Protein AF-A0A226DYK4-F1 (afdb_monomer)

Structure (mmCIF, N/CA/C/O backbone):
data_AF-A0A226DYK4-F1
#
_entry.id   AF-A0A226DYK4-F1
#
loop_
_atom_site.group_PDB
_atom_site.id
_atom_site.type_symbol
_atom_site.label_atom_id
_atom_site.label_alt_id
_atom_site.label_comp_id
_atom_site.label_asym_id
_atom_site.label_entity_id
_atom_site.label_seq_id
_atom_site.pdbx_PDB_ins_code
_atom_site.Cartn_x
_atom_site.Cartn_y
_atom_site.Cartn_z
_atom_site.occupancy
_atom_site.B_iso_or_equiv
_atom_site.auth_seq_id
_atom_site.auth_comp_id
_atom_site.auth_asym_id
_atom_site.auth_atom_id
_atom_site.pdbx_PDB_model_num
ATOM 1 N N . MET A 1 1 ? -22.286 5.908 24.058 1.00 34.53 1 MET A N 1
ATOM 2 C CA . MET A 1 1 ? -21.281 6.993 24.171 1.00 34.53 1 MET A CA 1
ATOM 3 C C . MET A 1 1 ? -19.922 6.367 24.445 1.00 34.53 1 MET A C 1
ATOM 5 O O . MET A 1 1 ? -19.691 5.861 25.540 1.00 34.53 1 MET A O 1
ATOM 9 N N . LEU A 1 2 ? -19.075 6.321 23.416 1.00 37.16 2 LEU A N 1
ATOM 10 C CA . LEU A 1 2 ? -17.710 5.792 23.465 1.00 37.16 2 LEU A CA 1
ATOM 11 C C . LEU A 1 2 ? -16.814 6.760 24.255 1.00 37.16 2 LEU A C 1
ATOM 13 O O . LEU A 1 2 ? -16.681 7.919 23.887 1.00 37.16 2 LEU A O 1
ATOM 17 N N . SER A 1 3 ? -16.219 6.313 25.362 1.00 39.81 3 SER A N 1
ATOM 18 C CA . SER A 1 3 ? -15.362 7.150 26.209 1.00 39.81 3 SER A CA 1
ATOM 19 C C . SER A 1 3 ? -13.955 7.322 25.619 1.00 39.81 3 SER A C 1
ATOM 21 O O . SER A 1 3 ? -13.269 6.324 25.443 1.00 39.81 3 SER A O 1
ATOM 23 N N . LYS A 1 4 ? -13.509 8.573 25.413 1.00 47.38 4 LYS A N 1
ATOM 24 C CA . LYS A 1 4 ? -12.121 9.122 25.448 1.00 47.38 4 LYS A CA 1
ATOM 25 C C . LYS A 1 4 ? -10.989 8.500 24.590 1.00 47.38 4 LYS A C 1
ATOM 27 O O . LYS A 1 4 ? -10.034 9.222 24.291 1.00 47.38 4 LYS A O 1
ATOM 32 N N . GLY A 1 5 ? -11.126 7.293 24.038 1.00 46.41 5 GLY A N 1
ATOM 33 C CA . GLY A 1 5 ? -10.369 6.827 22.857 1.00 46.41 5 GLY A CA 1
ATOM 34 C C . GLY A 1 5 ? -10.625 7.674 21.597 1.00 46.41 5 GLY A C 1
ATOM 35 O O . GLY A 1 5 ? -9.885 7.623 20.610 1.00 46.41 5 GLY A O 1
ATOM 36 N N . GLU A 1 6 ? -11.647 8.534 21.664 1.00 50.94 6 GLU A N 1
ATOM 37 C CA . GLU A 1 6 ? -12.274 9.304 20.588 1.00 50.94 6 GLU A CA 1
ATOM 38 C C . GLU A 1 6 ? -11.325 10.019 19.627 1.00 50.94 6 GLU A C 1
ATOM 40 O O . GLU A 1 6 ? -11.546 9.961 18.418 1.00 50.94 6 GLU A O 1
ATOM 45 N N . ALA A 1 7 ? -10.261 10.674 20.093 1.00 52.19 7 ALA A N 1
ATOM 46 C CA . ALA A 1 7 ? -9.447 11.458 19.165 1.00 52.19 7 ALA A CA 1
ATOM 47 C C . ALA A 1 7 ? -8.534 10.597 18.260 1.00 52.19 7 ALA A C 1
ATOM 49 O O . ALA A 1 7 ? -8.009 11.125 17.298 1.00 52.19 7 ALA A O 1
ATOM 50 N N . TYR A 1 8 ? -8.311 9.302 18.545 1.00 56.22 8 TYR A N 1
ATOM 51 C CA . TYR A 1 8 ? -7.502 8.359 17.736 1.00 56.22 8 TYR A CA 1
ATOM 52 C C . TYR A 1 8 ? -8.457 7.388 17.072 1.00 56.22 8 TYR A C 1
ATOM 54 O O . TYR A 1 8 ? -8.254 7.028 15.923 1.00 56.22 8 TYR A O 1
ATOM 62 N N . PHE A 1 9 ? -9.538 7.038 17.770 1.00 67.00 9 PHE A N 1
ATOM 63 C CA . PHE A 1 9 ? -10.607 6.219 17.245 1.00 67.00 9 PHE A CA 1
ATOM 64 C C . PHE A 1 9 ? -11.231 6.826 15.982 1.00 67.00 9 PHE A C 1
ATOM 66 O O . PHE A 1 9 ? -11.443 6.108 15.014 1.00 67.00 9 PHE A O 1
ATOM 73 N N . LYS A 1 10 ? -11.426 8.154 15.917 1.00 69.62 10 LYS A N 1
ATOM 74 C CA . LYS A 1 10 ? -11.867 8.824 14.677 1.00 69.62 10 LYS A CA 1
ATOM 75 C C . LYS A 1 10 ? -10.873 8.658 13.523 1.00 69.62 10 LYS A C 1
ATOM 77 O O . LYS A 1 10 ? -11.301 8.410 12.402 1.00 69.62 10 LYS A O 1
ATOM 82 N N . TRP A 1 11 ? -9.569 8.749 13.785 1.00 67.94 11 TRP A N 1
ATOM 83 C CA . TRP A 1 11 ? -8.536 8.533 12.763 1.00 67.94 11 TRP A CA 1
ATOM 84 C C . TRP A 1 11 ? -8.433 7.069 12.339 1.00 67.94 11 TRP A C 1
ATOM 86 O O . TRP A 1 11 ? -8.304 6.778 11.155 1.00 67.94 11 TRP A O 1
ATOM 96 N N . TRP A 1 12 ? -8.551 6.147 13.291 1.00 73.56 12 TRP A N 1
ATOM 97 C CA . TRP A 1 12 ? -8.600 4.712 13.041 1.00 73.56 12 TRP A CA 1
ATOM 98 C C . TRP A 1 12 ? -9.828 4.342 12.196 1.00 73.56 12 TRP A C 1
ATOM 100 O O . TRP A 1 12 ? -9.701 3.644 11.194 1.00 73.56 12 TRP A O 1
ATOM 110 N N . LEU A 1 13 ? -11.002 4.903 12.515 1.00 76.38 13 LEU A N 1
ATOM 111 C CA . LEU A 1 13 ? -12.213 4.775 11.704 1.00 76.38 13 LEU A CA 1
ATOM 112 C C . LEU A 1 13 ? -12.052 5.398 10.318 1.00 76.38 13 LEU A C 1
ATOM 114 O O . LEU A 1 13 ? -12.475 4.789 9.342 1.00 76.38 13 LEU A O 1
ATOM 118 N N . ALA A 1 14 ? -11.432 6.575 10.205 1.00 74.50 14 ALA A N 1
ATOM 119 C CA . ALA A 1 14 ? -11.145 7.189 8.910 1.00 74.50 14 ALA A CA 1
ATOM 120 C C . ALA A 1 14 ? -10.252 6.278 8.057 1.00 74.50 14 ALA A C 1
ATOM 122 O O . ALA A 1 14 ? -10.566 6.036 6.894 1.00 74.50 14 ALA A O 1
ATOM 123 N N . GLY A 1 15 ? -9.208 5.688 8.649 1.00 75.44 15 GLY A N 1
ATOM 124 C CA . GLY A 1 15 ? -8.409 4.657 7.991 1.00 75.44 15 GLY A CA 1
ATOM 125 C C . GLY A 1 15 ? -9.217 3.428 7.597 1.00 75.44 15 GLY A C 1
ATOM 126 O O . GLY A 1 15 ? -8.978 2.858 6.536 1.00 75.44 15 GLY A O 1
ATOM 127 N N . LEU A 1 16 ? -10.230 3.060 8.383 1.00 79.25 16 LEU A N 1
ATOM 128 C CA . LEU A 1 16 ? -11.069 1.890 8.111 1.00 79.25 16 LEU A CA 1
ATOM 129 C C . LEU A 1 16 ? -12.001 2.166 6.947 1.00 79.25 16 LEU A C 1
ATOM 131 O O . LEU A 1 16 ? -12.168 1.323 6.072 1.00 79.25 16 LEU A O 1
ATOM 135 N N . TYR A 1 17 ? -12.586 3.357 6.910 1.00 81.19 17 TYR A N 1
ATOM 136 C CA . TYR A 1 17 ? -13.429 3.793 5.810 1.00 81.19 17 TYR A CA 1
ATOM 137 C C . TYR A 1 17 ? -12.636 3.930 4.519 1.00 81.19 17 TYR A C 1
ATOM 139 O O . TYR A 1 17 ? -13.076 3.411 3.500 1.00 81.19 17 TYR A O 1
ATOM 147 N N . LEU A 1 18 ? -11.453 4.537 4.564 1.00 77.69 18 LEU A N 1
ATOM 148 C CA . LEU A 1 18 ? -10.594 4.667 3.390 1.00 77.69 18 LEU A CA 1
ATOM 149 C C . LEU A 1 18 ? -10.108 3.301 2.898 1.00 77.69 18 LEU A C 1
ATOM 151 O O . LEU A 1 18 ? -10.156 3.027 1.702 1.00 77.69 18 LEU A O 1
ATOM 155 N N . SER A 1 19 ? -9.773 2.395 3.817 1.00 80.06 19 SER A N 1
ATOM 156 C CA . SER A 1 19 ? -9.416 1.024 3.454 1.00 80.06 19 SER A CA 1
ATOM 157 C C . SER A 1 19 ? -10.590 0.239 2.870 1.00 80.06 19 SER A C 1
ATOM 159 O O . SER A 1 19 ? -10.406 -0.576 1.972 1.00 80.06 19 SER A O 1
ATOM 161 N N . ASN A 1 20 ? -11.814 0.491 3.334 1.00 81.38 20 ASN A N 1
ATOM 162 C CA . ASN A 1 20 ? -13.017 -0.079 2.729 1.00 81.38 20 ASN A CA 1
ATOM 163 C C . ASN A 1 20 ? -13.288 0.487 1.335 1.00 81.38 20 ASN A C 1
ATOM 165 O O . ASN A 1 20 ? -13.665 -0.265 0.440 1.00 81.38 20 ASN A O 1
ATOM 169 N N . LEU A 1 21 ? -13.076 1.791 1.147 1.00 80.31 21 LEU A N 1
ATOM 170 C CA . LEU A 1 21 ? -13.257 2.482 -0.129 1.00 80.31 21 LEU A CA 1
ATOM 171 C C . LEU A 1 21 ? -12.281 1.941 -1.181 1.00 80.31 21 LEU A C 1
ATOM 173 O O . LEU A 1 21 ? -12.657 1.752 -2.334 1.00 80.31 21 LEU A O 1
ATOM 177 N N . SER A 1 22 ? -11.064 1.593 -0.753 1.00 78.19 22 SER A N 1
ATOM 178 C CA . SER A 1 22 ? -10.078 0.900 -1.576 1.00 78.19 22 SER A CA 1
ATOM 179 C C . SER A 1 22 ? -10.132 -0.626 -1.472 1.00 78.19 22 SER A C 1
ATOM 181 O O . SER A 1 22 ? -9.206 -1.276 -1.932 1.00 78.19 22 SER A O 1
ATOM 183 N N . PHE A 1 23 ? -11.153 -1.256 -0.880 1.00 81.69 23 PHE A N 1
ATOM 184 C CA . PHE A 1 23 ? -11.228 -2.726 -0.734 1.00 81.69 23 PHE A CA 1
ATOM 185 C C . PHE A 1 23 ? -9.919 -3.385 -0.232 1.00 81.69 23 PHE A C 1
ATOM 187 O O . PHE A 1 23 ? -9.551 -4.491 -0.635 1.00 81.69 23 PHE A O 1
ATOM 194 N N . SER A 1 24 ? -9.173 -2.685 0.619 1.00 81.06 24 SER A N 1
ATOM 195 C CA . SER A 1 24 ? -7.816 -3.052 1.023 1.00 81.06 24 SER A CA 1
ATOM 196 C C . SER A 1 24 ? -7.761 -3.861 2.312 1.00 81.06 24 SER A C 1
ATOM 198 O O . SER A 1 24 ? -6.767 -4.549 2.527 1.00 81.06 24 SER A O 1
ATOM 200 N N . ILE A 1 25 ? -8.852 -3.908 3.091 1.00 83.62 25 ILE A N 1
ATOM 201 C CA . ILE A 1 25 ? -9.026 -4.809 4.250 1.00 83.62 25 ILE A CA 1
ATOM 202 C C . ILE A 1 25 ? -10.413 -5.489 4.259 1.00 83.62 25 ILE A C 1
ATOM 204 O O . ILE A 1 25 ? -11.369 -4.921 3.726 1.00 83.62 25 ILE A O 1
ATOM 208 N N . PRO A 1 26 ? -10.575 -6.662 4.906 1.00 86.19 26 PRO A N 1
ATOM 209 C CA . PRO A 1 26 ? -11.853 -7.377 4.983 1.00 86.19 26 PRO A CA 1
ATOM 210 C C . PRO A 1 26 ? -12.786 -6.917 6.128 1.00 86.19 26 PRO A C 1
ATOM 212 O O . PRO A 1 26 ? -13.674 -7.664 6.548 1.00 86.19 26 PRO A O 1
ATOM 215 N N . TYR A 1 27 ? -12.625 -5.695 6.645 1.00 86.31 27 TYR A N 1
ATOM 216 C CA . TYR A 1 27 ? -13.310 -5.220 7.856 1.00 86.31 27 TYR A CA 1
ATOM 217 C C . TYR A 1 27 ? -14.071 -3.923 7.638 1.00 86.31 27 TYR A C 1
ATOM 219 O O . TYR A 1 27 ? -13.552 -3.001 7.019 1.00 86.31 27 TYR A O 1
ATOM 227 N N . LYS A 1 28 ? -15.233 -3.785 8.277 1.00 88.50 28 LYS A N 1
ATOM 228 C CA . LYS A 1 28 ? -15.967 -2.519 8.375 1.00 88.50 28 LYS A CA 1
ATOM 229 C C . LYS A 1 28 ? -16.403 -2.234 9.806 1.00 88.50 28 LYS A C 1
ATOM 231 O O . LYS A 1 28 ? -16.565 -3.145 10.616 1.00 88.50 28 LYS A O 1
ATOM 236 N N . TRP A 1 29 ? -16.623 -0.959 10.096 1.00 87.56 29 TRP A N 1
ATOM 237 C CA . TRP A 1 29 ? -17.219 -0.526 11.352 1.00 87.56 29 TRP A CA 1
ATOM 238 C C . TRP A 1 29 ? -18.739 -0.664 11.279 1.00 87.56 29 TRP A C 1
ATOM 240 O O . TRP A 1 29 ? -19.352 -0.205 10.313 1.00 87.56 29 TRP A O 1
ATOM 250 N N . ASP A 1 30 ? -19.344 -1.279 12.291 1.00 86.62 30 ASP A N 1
ATOM 251 C CA . ASP A 1 30 ? -20.787 -1.272 12.497 1.00 86.62 30 ASP A CA 1
ATOM 252 C C . ASP A 1 30 ? -21.133 -0.322 13.649 1.00 86.62 30 ASP A C 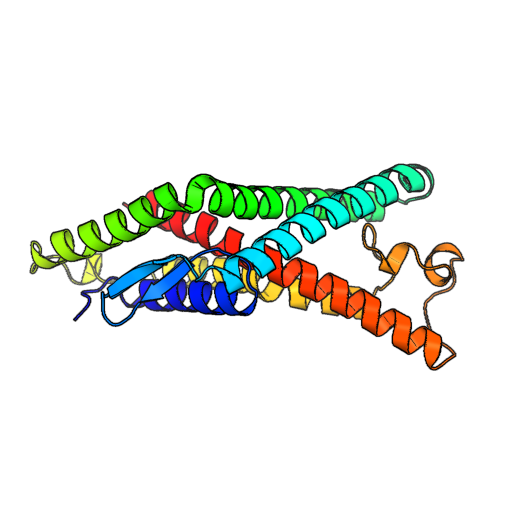1
ATOM 254 O O . ASP A 1 30 ? -20.857 -0.583 14.821 1.00 86.62 30 ASP A O 1
ATOM 258 N N . ALA A 1 31 ? -21.745 0.809 13.296 1.00 82.00 31 ALA A N 1
ATOM 259 C CA . ALA A 1 31 ? -22.149 1.827 14.255 1.00 82.00 31 ALA A CA 1
ATOM 260 C C . ALA A 1 31 ? -23.292 1.367 15.175 1.00 82.00 31 ALA A C 1
ATOM 262 O O . ALA A 1 31 ? -23.431 1.919 16.262 1.00 82.00 31 ALA A O 1
ATOM 263 N N . ARG A 1 32 ? -24.099 0.370 14.772 1.00 81.38 32 ARG A N 1
ATOM 264 C CA . ARG A 1 32 ? -25.211 -0.136 15.595 1.00 81.38 32 ARG A CA 1
ATOM 265 C C . ARG A 1 32 ? -24.710 -1.013 16.733 1.00 81.38 32 ARG A C 1
ATOM 267 O O . ARG A 1 32 ? -25.162 -0.864 17.862 1.00 81.38 32 ARG A O 1
ATOM 274 N N . SER A 1 33 ? -23.775 -1.912 16.438 1.00 80.06 33 SER A N 1
ATOM 275 C CA . SER A 1 33 ? -23.149 -2.788 17.435 1.00 80.06 33 SER A CA 1
ATOM 276 C C . SER A 1 33 ? -21.922 -2.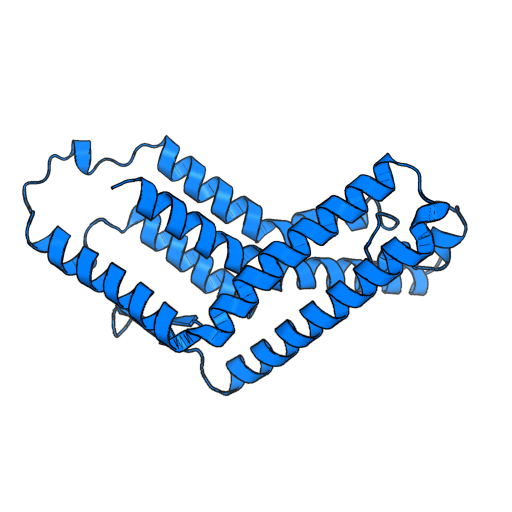164 18.106 1.00 80.06 33 SER A C 1
ATOM 278 O O . SER A 1 33 ? -21.356 -2.765 19.018 1.00 80.06 33 SER A O 1
ATOM 280 N N . GLU A 1 34 ? -21.496 -0.979 17.653 1.00 79.44 34 GLU A N 1
ATOM 281 C CA . GLU A 1 34 ? -20.236 -0.331 18.025 1.00 79.44 34 GLU A CA 1
ATOM 282 C C . GLU A 1 34 ? -19.048 -1.317 18.001 1.00 79.44 34 GLU A C 1
ATOM 284 O O . GLU A 1 34 ? -18.274 -1.398 18.969 1.00 79.44 34 GLU A O 1
ATOM 289 N N . SER A 1 35 ? -18.935 -2.090 16.916 1.00 82.38 35 SER A N 1
ATOM 290 C CA . SER A 1 35 ? -17.925 -3.138 16.751 1.00 82.38 35 SER A CA 1
ATOM 291 C C . SER A 1 35 ? -17.437 -3.273 15.306 1.00 82.38 35 SER A C 1
ATOM 293 O O . SER A 1 35 ? -18.051 -2.793 14.352 1.00 82.38 35 SER A O 1
ATOM 295 N N . VAL A 1 36 ? -16.294 -3.935 15.141 1.00 85.44 36 VAL A N 1
ATOM 296 C CA . VAL A 1 36 ? -15.721 -4.281 13.840 1.00 85.44 36 VAL A CA 1
ATOM 297 C C . VAL A 1 36 ? -16.335 -5.588 13.355 1.00 85.44 36 VAL A C 1
ATOM 299 O O . VAL A 1 36 ? -16.305 -6.607 14.052 1.00 85.44 36 VAL A O 1
ATOM 302 N N . VAL A 1 37 ? -16.857 -5.576 12.133 1.00 89.88 37 VAL A N 1
ATOM 303 C CA . VAL A 1 37 ? -17.480 -6.737 11.490 1.00 89.88 37 VAL A CA 1
ATOM 304 C C . VAL A 1 37 ? -16.809 -7.038 10.154 1.00 89.88 37 VAL A C 1
ATOM 306 O O . VAL A 1 37 ? -16.172 -6.176 9.549 1.00 89.88 37 VAL A O 1
ATOM 309 N N . LEU A 1 38 ? -16.952 -8.277 9.683 1.00 88.06 38 LEU A N 1
ATOM 310 C CA . LEU A 1 38 ? -16.454 -8.656 8.362 1.00 88.06 38 LEU A CA 1
ATOM 311 C C . LEU A 1 38 ? -17.300 -7.999 7.268 1.00 88.06 38 LEU A C 1
ATOM 313 O O . LEU A 1 38 ? -18.514 -7.806 7.416 1.00 88.06 38 LEU A O 1
ATOM 317 N N . ILE A 1 39 ? -16.657 -7.677 6.150 1.00 83.56 39 ILE A N 1
ATOM 318 C CA . ILE A 1 39 ? -17.364 -7.264 4.938 1.00 83.56 39 ILE A CA 1
ATOM 319 C C . ILE A 1 39 ? -18.148 -8.445 4.344 1.00 83.56 39 ILE A C 1
ATOM 321 O O . ILE A 1 39 ? -17.786 -9.610 4.504 1.00 83.56 39 ILE A O 1
ATOM 325 N N . GLY A 1 40 ? -19.260 -8.147 3.666 1.00 80.75 40 GLY A N 1
ATOM 326 C CA . GLY A 1 40 ? -20.132 -9.172 3.086 1.00 80.75 40 GLY A CA 1
ATOM 327 C C . GLY A 1 40 ? -19.452 -10.003 1.988 1.00 80.75 40 GLY A C 1
ATOM 328 O O . GLY A 1 40 ? -18.420 -9.624 1.432 1.00 80.75 40 GLY A O 1
ATOM 329 N N . SER A 1 41 ? -20.079 -11.123 1.619 1.00 80.00 41 SER A N 1
ATOM 330 C CA . SER A 1 41 ? -19.550 -12.099 0.648 1.00 80.00 41 SER A CA 1
ATOM 331 C C . SER A 1 41 ? -19.170 -11.496 -0.713 1.00 80.00 41 SER A C 1
ATOM 333 O O . SER A 1 41 ? -18.180 -11.909 -1.315 1.00 80.00 41 SER A O 1
ATOM 335 N N . ARG A 1 42 ? -19.910 -10.487 -1.192 1.00 77.06 42 ARG A N 1
ATOM 336 C CA . ARG A 1 42 ? -19.608 -9.772 -2.444 1.00 77.06 42 ARG A CA 1
ATOM 337 C C . ARG A 1 42 ? -18.286 -9.007 -2.366 1.00 77.06 42 ARG A C 1
ATOM 339 O O . ARG A 1 42 ? -17.453 -9.143 -3.257 1.00 77.06 42 ARG A O 1
ATOM 346 N N . SER A 1 43 ? -18.071 -8.249 -1.295 1.00 77.75 43 SER A N 1
ATOM 347 C CA . SER A 1 43 ? -16.843 -7.472 -1.101 1.00 77.75 43 SER A CA 1
ATOM 348 C C . SER A 1 43 ? -15.629 -8.378 -0.873 1.00 77.75 43 SER A C 1
ATOM 350 O O . SER A 1 43 ? -14.533 -8.050 -1.315 1.00 77.75 43 SER A O 1
ATOM 352 N N . ARG A 1 44 ? -15.832 -9.568 -0.292 1.00 80.19 44 ARG A N 1
ATOM 353 C CA . ARG A 1 44 ? -14.789 -10.598 -0.177 1.00 80.19 44 ARG A CA 1
ATOM 354 C C . ARG A 1 44 ? -14.279 -11.091 -1.536 1.00 80.19 44 ARG A C 1
ATOM 356 O O . ARG A 1 44 ? -13.087 -11.325 -1.688 1.00 80.19 44 ARG A O 1
ATOM 363 N N . ARG A 1 45 ? -15.149 -11.224 -2.546 1.00 84.81 45 ARG A N 1
ATOM 364 C CA . ARG A 1 45 ? -14.710 -11.598 -3.906 1.00 84.81 45 ARG A CA 1
ATOM 365 C C . ARG A 1 45 ? -13.810 -10.529 -4.519 1.00 84.81 45 ARG A C 1
ATOM 367 O O . ARG A 1 45 ? -12.765 -10.867 -5.062 1.00 84.81 45 ARG A O 1
ATOM 374 N N . ILE A 1 46 ? -14.195 -9.257 -4.392 1.00 83.56 46 ILE A N 1
ATOM 375 C CA . ILE A 1 46 ? -13.385 -8.118 -4.855 1.00 83.56 46 ILE A CA 1
ATOM 376 C C . ILE A 1 46 ? -12.027 -8.139 -4.150 1.00 83.56 46 ILE A C 1
ATOM 378 O O . ILE A 1 46 ? -10.988 -8.031 -4.795 1.00 83.56 46 ILE A O 1
ATOM 382 N N . TYR A 1 47 ? -12.035 -8.383 -2.840 1.00 81.94 47 TYR A N 1
ATOM 383 C CA . TYR A 1 47 ? -10.820 -8.514 -2.054 1.00 81.94 47 TYR A CA 1
ATOM 384 C C . TYR A 1 47 ? -9.881 -9.600 -2.604 1.00 81.94 47 TYR A C 1
ATOM 386 O O . TYR A 1 47 ? -8.725 -9.307 -2.901 1.00 81.94 47 TYR A O 1
ATOM 394 N N . ASN A 1 48 ? -10.383 -10.816 -2.842 1.00 85.25 48 ASN A N 1
ATOM 395 C CA . ASN A 1 48 ? -9.588 -11.908 -3.419 1.00 85.25 48 ASN A CA 1
ATOM 396 C C . ASN A 1 48 ? -8.949 -11.519 -4.755 1.00 85.25 48 ASN A C 1
ATOM 398 O O . ASN A 1 48 ? -7.758 -11.743 -4.954 1.00 85.25 48 ASN A O 1
ATOM 402 N N . VAL A 1 49 ? -9.731 -10.907 -5.650 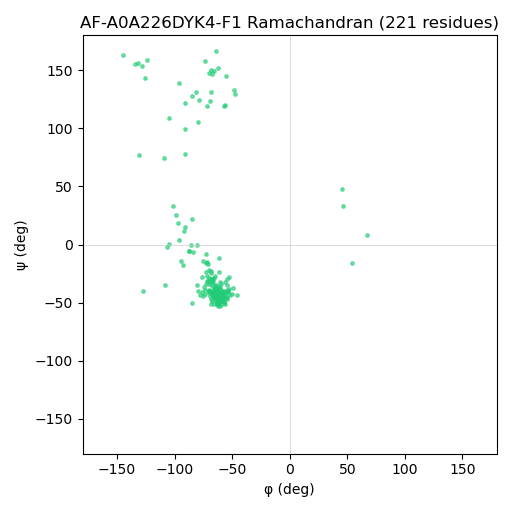1.00 88.12 49 VAL A N 1
ATOM 403 C CA . VAL A 1 49 ? -9.235 -10.445 -6.953 1.00 88.12 49 VAL A CA 1
ATOM 404 C C . VAL A 1 49 ? -8.118 -9.424 -6.764 1.00 88.12 49 VAL A C 1
ATOM 406 O O . VAL A 1 49 ? -7.064 -9.544 -7.374 1.00 88.12 49 VAL A O 1
ATOM 409 N N . THR A 1 50 ? -8.301 -8.448 -5.878 1.00 86.31 50 THR A N 1
ATOM 410 C CA . THR A 1 50 ? -7.286 -7.410 -5.645 1.00 86.31 50 THR A CA 1
ATOM 411 C C . THR A 1 50 ? -6.022 -7.923 -4.941 1.00 86.31 50 THR A C 1
ATOM 413 O O . THR A 1 50 ? -4.948 -7.379 -5.184 1.00 86.31 50 THR A O 1
ATOM 416 N N . VAL A 1 51 ? -6.103 -8.969 -4.109 1.00 87.25 51 VAL A N 1
ATOM 417 C CA . VAL A 1 51 ? -4.916 -9.654 -3.554 1.00 87.25 51 VAL A CA 1
ATOM 418 C C . VAL A 1 51 ? -4.187 -10.442 -4.640 1.00 87.25 51 VAL A C 1
ATOM 420 O O . VAL A 1 51 ? -2.963 -10.383 -4.727 1.00 87.25 51 VAL A O 1
ATOM 423 N N . PHE A 1 52 ? -4.928 -11.134 -5.506 1.00 89.62 52 PHE A N 1
ATOM 424 C CA . PHE A 1 52 ? -4.347 -11.844 -6.642 1.00 89.62 52 PHE A CA 1
ATOM 425 C C . PHE A 1 52 ? -3.649 -10.889 -7.623 1.00 89.62 52 PHE A C 1
ATOM 427 O O . PHE A 1 52 ? -2.509 -11.134 -8.022 1.00 89.62 52 PHE A O 1
ATOM 434 N N . LEU A 1 53 ? -4.294 -9.766 -7.963 1.00 88.81 53 LEU A N 1
ATOM 435 C CA . LEU A 1 53 ? -3.696 -8.706 -8.780 1.00 88.81 53 LEU A CA 1
ATOM 436 C C . LEU A 1 53 ? -2.422 -8.167 -8.135 1.00 88.81 53 LEU A C 1
ATOM 438 O O . LEU A 1 53 ? -1.432 -7.956 -8.824 1.00 88.81 53 LEU A O 1
ATOM 442 N N . HIS A 1 54 ? -2.420 -7.993 -6.814 1.00 87.94 54 HIS A N 1
ATOM 443 C CA . HIS A 1 54 ? -1.245 -7.548 -6.077 1.00 87.94 54 HIS A CA 1
ATOM 444 C C . HIS A 1 54 ? -0.071 -8.535 -6.184 1.00 87.94 54 HIS A C 1
ATOM 446 O O . HIS A 1 54 ? 1.045 -8.114 -6.494 1.00 87.94 54 HIS A O 1
ATOM 452 N N . ALA A 1 55 ? -0.317 -9.831 -5.969 1.00 90.06 55 ALA A N 1
ATOM 453 C CA . ALA A 1 55 ? 0.711 -10.863 -6.093 1.00 90.06 55 ALA A CA 1
ATOM 454 C C . ALA A 1 55 ? 1.254 -10.939 -7.528 1.00 90.06 55 ALA A C 1
ATOM 456 O O . ALA A 1 55 ? 2.464 -10.960 -7.737 1.00 90.06 55 ALA A O 1
ATOM 457 N N . THR A 1 56 ? 0.360 -10.893 -8.518 1.00 91.31 56 THR A N 1
ATOM 458 C CA . THR A 1 56 ? 0.730 -10.880 -9.940 1.00 91.31 56 THR A CA 1
ATOM 459 C C . THR A 1 56 ? 1.597 -9.665 -10.265 1.00 91.31 56 THR A C 1
ATOM 461 O O . THR A 1 56 ? 2.657 -9.792 -10.868 1.00 91.31 56 THR A O 1
ATOM 464 N N . TYR A 1 57 ? 1.182 -8.484 -9.813 1.00 90.00 57 TYR A N 1
ATOM 465 C CA . TYR A 1 57 ? 1.898 -7.239 -10.053 1.00 90.00 57 TYR A CA 1
ATOM 466 C C . TYR A 1 57 ? 3.278 -7.214 -9.378 1.00 90.00 57 TYR A C 1
ATOM 468 O O . TYR A 1 57 ? 4.246 -6.757 -9.979 1.00 90.00 57 TYR A O 1
ATOM 476 N N . PHE A 1 58 ? 3.404 -7.777 -8.171 1.00 91.44 58 PHE A N 1
ATOM 477 C CA . PHE A 1 58 ? 4.700 -7.943 -7.506 1.00 91.44 58 PHE A CA 1
ATOM 478 C C . PHE A 1 58 ? 5.661 -8.817 -8.315 1.00 91.44 58 PHE A C 1
ATOM 480 O O . PHE A 1 58 ? 6.830 -8.461 -8.470 1.00 91.44 58 PHE A O 1
ATOM 487 N N . VAL A 1 59 ? 5.170 -9.942 -8.847 1.00 92.06 59 VAL A N 1
ATOM 488 C CA . VAL A 1 59 ? 5.964 -10.826 -9.710 1.00 92.06 59 VAL A CA 1
ATOM 489 C C . VAL A 1 59 ? 6.418 -10.070 -10.953 1.00 92.06 59 VAL A C 1
ATOM 491 O O . VAL A 1 59 ? 7.608 -10.070 -11.245 1.00 92.06 59 VAL A O 1
ATOM 494 N N . VAL A 1 60 ? 5.515 -9.352 -11.627 1.00 90.38 60 VAL A N 1
ATOM 495 C CA . VAL A 1 60 ? 5.859 -8.574 -12.827 1.00 90.38 60 VAL A CA 1
ATOM 496 C C . VAL A 1 60 ? 6.929 -7.518 -12.532 1.00 90.38 60 VAL A C 1
ATOM 498 O O . VAL A 1 60 ? 7.927 -7.464 -13.247 1.00 90.38 60 VAL A O 1
ATOM 501 N N . MET A 1 61 ? 6.783 -6.729 -11.462 1.00 90.31 61 MET A N 1
ATOM 502 C CA . MET A 1 61 ? 7.795 -5.736 -11.072 1.00 90.31 61 MET A CA 1
ATOM 503 C C . MET A 1 61 ? 9.144 -6.383 -10.729 1.00 90.31 61 MET A C 1
ATOM 505 O O . MET A 1 61 ? 10.195 -5.863 -11.101 1.00 90.31 61 MET A O 1
ATOM 509 N N . SER A 1 62 ? 9.124 -7.522 -10.033 1.00 91.44 62 SER A N 1
ATOM 510 C CA . SER A 1 62 ? 10.341 -8.243 -9.640 1.00 91.44 62 SER A CA 1
ATOM 511 C C . SER A 1 62 ? 11.069 -8.804 -10.857 1.00 91.44 62 SER A C 1
ATOM 513 O O . SER A 1 62 ? 12.279 -8.635 -10.989 1.00 91.44 62 SER A O 1
ATOM 515 N N . THR A 1 63 ? 10.330 -9.420 -11.781 1.00 89.81 63 THR A N 1
ATOM 516 C CA . THR A 1 63 ? 10.859 -9.913 -13.055 1.00 89.81 63 THR A CA 1
ATOM 517 C C . THR A 1 63 ? 11.407 -8.768 -13.904 1.00 89.81 63 THR A C 1
ATOM 519 O O . THR A 1 63 ? 12.503 -8.890 -14.443 1.00 89.81 63 THR A O 1
ATOM 522 N N . ASN A 1 64 ? 10.699 -7.638 -13.977 1.00 85.94 64 ASN A N 1
ATOM 523 C CA . ASN A 1 64 ? 11.151 -6.450 -14.699 1.00 85.94 64 ASN A CA 1
ATOM 524 C C . ASN A 1 64 ? 12.487 -5.922 -14.154 1.00 85.94 64 ASN A C 1
ATOM 526 O O . ASN A 1 64 ? 13.414 -5.668 -14.922 1.00 85.94 64 ASN A O 1
ATOM 530 N N . LEU A 1 65 ? 12.613 -5.805 -12.830 1.00 87.12 65 LEU A N 1
ATOM 531 C CA . LEU A 1 65 ? 13.855 -5.356 -12.207 1.00 87.12 65 LEU A CA 1
ATOM 532 C C . LEU A 1 65 ? 14.997 -6.359 -12.426 1.00 87.12 65 LEU A C 1
ATOM 534 O O . LEU A 1 65 ? 16.118 -5.953 -12.715 1.00 87.12 65 LEU A O 1
ATOM 538 N N . ALA A 1 66 ? 14.714 -7.662 -12.329 1.00 89.00 66 ALA A N 1
ATOM 539 C CA . ALA A 1 66 ? 15.709 -8.714 -12.518 1.00 89.00 66 ALA A CA 1
ATOM 540 C C . ALA A 1 66 ? 16.249 -8.765 -13.956 1.00 89.00 66 ALA A C 1
ATOM 542 O O . ALA A 1 66 ? 17.457 -8.876 -14.149 1.00 89.00 66 ALA A O 1
ATOM 543 N N . ILE A 1 67 ? 15.375 -8.647 -14.962 1.00 87.75 67 ILE A N 1
ATOM 544 C CA . ILE A 1 67 ? 15.769 -8.672 -16.380 1.00 87.75 67 ILE A CA 1
ATOM 545 C C . ILE A 1 67 ? 16.621 -7.448 -16.736 1.00 87.75 67 ILE A C 1
ATOM 547 O O . ILE A 1 67 ? 17.588 -7.569 -17.483 1.00 87.75 67 ILE A O 1
ATOM 551 N N . ASN A 1 68 ? 16.291 -6.278 -16.185 1.00 82.44 68 ASN A N 1
ATOM 552 C CA . ASN A 1 68 ? 16.947 -5.018 -16.537 1.00 82.44 68 ASN A CA 1
ATOM 553 C C . ASN A 1 68 ? 18.078 -4.609 -15.575 1.00 82.44 68 ASN A C 1
ATOM 555 O O . ASN A 1 68 ? 18.668 -3.543 -15.749 1.00 82.44 68 ASN A O 1
ATOM 559 N N . TYR A 1 69 ? 18.415 -5.443 -14.585 1.00 83.00 69 TYR A N 1
ATOM 560 C CA . TYR A 1 69 ? 19.444 -5.157 -13.576 1.00 83.00 69 TYR A CA 1
ATOM 561 C C . TYR A 1 69 ? 20.783 -4.730 -14.198 1.00 83.00 69 TYR A C 1
ATOM 563 O O . TYR A 1 69 ? 21.398 -3.771 -13.743 1.00 83.00 69 TYR A O 1
ATOM 571 N N . GLY A 1 70 ? 21.218 -5.414 -15.262 1.00 82.88 70 GLY A N 1
ATOM 572 C CA . GLY A 1 70 ? 22.509 -5.156 -15.911 1.00 82.88 70 GLY A CA 1
ATOM 573 C C . GLY A 1 70 ? 22.572 -3.864 -16.732 1.00 82.88 70 GLY A C 1
ATOM 574 O O . GLY A 1 70 ? 23.663 -3.416 -17.065 1.00 82.88 70 GLY A O 1
ATOM 575 N N . SER A 1 71 ? 21.424 -3.266 -17.057 1.00 82.44 71 SER A N 1
ATOM 576 C CA . SER A 1 71 ? 21.322 -2.038 -17.858 1.00 82.44 71 SER A CA 1
ATOM 577 C C . SER A 1 71 ? 20.956 -0.799 -17.037 1.00 82.44 71 SER A C 1
ATOM 579 O O . SER A 1 71 ? 20.839 0.288 -17.596 1.00 82.44 71 SER A O 1
ATOM 581 N N . MET A 1 72 ? 20.726 -0.949 -15.731 1.00 82.06 72 MET A N 1
ATOM 582 C CA . MET A 1 72 ? 20.305 0.142 -14.855 1.00 82.06 72 MET A CA 1
ATOM 583 C C . MET A 1 72 ? 21.492 0.772 -14.133 1.00 82.06 72 MET A C 1
ATOM 585 O O . MET A 1 72 ? 22.363 0.083 -13.605 1.00 82.06 72 MET A O 1
ATOM 589 N N . GLU A 1 73 ? 21.481 2.098 -14.030 1.00 86.38 73 GLU A N 1
ATOM 590 C CA . GLU A 1 73 ? 22.373 2.791 -13.108 1.00 86.38 73 GLU A CA 1
ATOM 591 C C . GLU A 1 73 ? 22.010 2.455 -11.655 1.00 86.38 73 GLU A C 1
ATOM 593 O O . GLU A 1 73 ? 20.838 2.259 -11.308 1.00 86.38 73 GLU A O 1
ATOM 598 N N . LEU A 1 74 ? 23.015 2.453 -10.776 1.00 85.38 74 LEU A N 1
ATOM 599 C CA . LEU A 1 74 ? 22.847 2.126 -9.359 1.00 85.38 74 LEU A CA 1
ATOM 600 C C . LEU A 1 74 ? 21.705 2.908 -8.668 1.00 85.38 74 LEU A C 1
ATOM 602 O O . LEU A 1 74 ? 20.940 2.281 -7.934 1.00 85.38 74 LEU A O 1
ATOM 606 N N . PRO A 1 75 ? 21.514 4.227 -8.888 1.00 86.00 75 PRO A N 1
ATOM 607 C CA . PRO A 1 75 ? 20.415 4.959 -8.258 1.00 86.00 75 PRO A CA 1
ATOM 608 C C . PRO A 1 75 ? 19.025 4.461 -8.673 1.00 86.00 75 PRO A C 1
ATOM 610 O O . PRO A 1 75 ? 18.124 4.404 -7.837 1.00 86.00 75 PRO A O 1
ATOM 613 N N . GLU A 1 76 ? 18.835 4.091 -9.940 1.00 82.19 76 GLU A N 1
ATOM 614 C CA . GLU A 1 76 ? 17.553 3.587 -10.446 1.00 82.19 76 GLU A CA 1
ATOM 615 C C . GLU A 1 76 ? 17.281 2.166 -9.956 1.00 82.19 76 GLU A C 1
ATOM 617 O O . GLU A 1 76 ? 16.171 1.853 -9.520 1.00 82.19 76 GLU A O 1
ATOM 622 N N . LEU A 1 77 ? 18.322 1.336 -9.907 1.00 84.31 77 LEU A N 1
ATOM 623 C CA . LEU A 1 77 ? 18.245 0.013 -9.304 1.00 84.31 77 LEU A CA 1
ATOM 624 C C . LEU A 1 77 ? 17.851 0.086 -7.818 1.00 84.31 77 LEU A C 1
ATOM 626 O O . LEU A 1 77 ? 16.955 -0.638 -7.380 1.00 84.31 77 LEU A O 1
ATOM 630 N N . LEU A 1 78 ? 18.473 0.980 -7.040 1.00 87.12 78 LEU A N 1
ATOM 631 C CA . LEU A 1 78 ? 18.153 1.167 -5.621 1.00 87.12 78 LEU A CA 1
ATOM 632 C C . LEU A 1 78 ? 16.708 1.640 -5.418 1.00 87.12 78 LEU A C 1
ATOM 634 O O . LEU A 1 78 ? 16.018 1.117 -4.542 1.00 87.12 78 LEU A O 1
ATOM 638 N N . LYS A 1 79 ? 16.217 2.575 -6.242 1.00 84.62 79 LYS A N 1
ATOM 639 C CA . LYS A 1 79 ? 14.800 2.986 -6.225 1.00 84.62 79 LYS A CA 1
ATOM 640 C C . LYS A 1 79 ? 13.874 1.806 -6.513 1.00 84.62 79 LYS A C 1
ATOM 642 O O . LYS A 1 79 ? 12.885 1.624 -5.800 1.00 84.62 79 LYS A O 1
ATOM 647 N N . GLY A 1 80 ? 14.219 0.989 -7.508 1.00 84.62 80 GLY A N 1
ATOM 648 C CA . GLY A 1 80 ? 13.496 -0.232 -7.852 1.00 84.62 80 GLY A CA 1
ATOM 649 C C . GLY A 1 80 ? 13.406 -1.208 -6.678 1.00 84.62 80 GLY A C 1
ATOM 650 O O . GLY A 1 80 ? 12.315 -1.646 -6.313 1.00 84.62 80 GLY A O 1
ATOM 651 N N . LEU A 1 81 ? 14.539 -1.484 -6.026 1.00 89.19 81 LEU A N 1
ATOM 652 C CA . LEU A 1 81 ? 14.620 -2.379 -4.868 1.00 89.19 81 LEU A CA 1
ATOM 653 C C . LEU A 1 81 ? 13.825 -1.860 -3.667 1.00 89.19 81 LEU A C 1
ATOM 655 O O . LEU A 1 81 ? 13.037 -2.607 -3.090 1.00 89.19 81 LEU A O 1
ATOM 659 N N . VAL A 1 82 ? 13.977 -0.581 -3.306 1.00 88.94 82 VAL A N 1
ATOM 660 C CA . VAL A 1 82 ? 13.210 0.040 -2.210 1.00 88.94 82 VAL A CA 1
ATOM 661 C C . VAL A 1 82 ? 11.710 -0.059 -2.479 1.00 88.94 82 VAL A C 1
ATOM 663 O O . VAL A 1 82 ? 10.934 -0.387 -1.581 1.00 88.94 82 VAL A O 1
ATOM 666 N N . THR A 1 83 ? 11.304 0.164 -3.728 1.00 87.19 83 THR A N 1
ATOM 667 C CA . THR A 1 83 ? 9.908 0.047 -4.149 1.00 87.19 83 THR A CA 1
ATOM 668 C C . THR A 1 83 ? 9.394 -1.388 -4.005 1.00 87.19 83 THR A C 1
ATOM 670 O O . THR A 1 83 ? 8.316 -1.589 -3.445 1.00 87.19 83 THR A O 1
ATOM 673 N N . LEU A 1 84 ? 10.169 -2.392 -4.434 1.00 90.25 84 LEU A N 1
ATOM 674 C CA . LEU A 1 84 ? 9.820 -3.806 -4.253 1.00 90.25 84 LEU A CA 1
ATOM 675 C C . LEU A 1 84 ? 9.717 -4.196 -2.778 1.00 90.25 84 LEU A C 1
ATOM 677 O O . LEU A 1 84 ? 8.777 -4.896 -2.406 1.00 90.25 84 LEU A O 1
ATOM 681 N N . PHE A 1 85 ? 10.633 -3.729 -1.927 1.00 89.50 85 PHE A N 1
ATOM 682 C CA . PHE A 1 85 ? 10.569 -3.999 -0.490 1.00 89.50 85 PHE A CA 1
ATOM 683 C C . PHE A 1 85 ? 9.332 -3.378 0.154 1.00 89.50 85 PHE A C 1
ATOM 685 O O . PHE A 1 85 ? 8.629 -4.056 0.905 1.00 89.50 85 PHE A O 1
ATOM 692 N N . ALA A 1 86 ? 9.024 -2.119 -0.170 1.00 85.56 86 ALA A N 1
ATOM 693 C CA . ALA A 1 86 ? 7.813 -1.460 0.310 1.00 85.56 86 ALA A CA 1
ATOM 694 C C . ALA A 1 86 ? 6.558 -2.232 -0.129 1.00 85.56 86 ALA A C 1
ATOM 696 O O . ALA A 1 86 ? 5.679 -2.510 0.691 1.00 85.56 86 ALA A O 1
ATOM 697 N N . TRP A 1 87 ? 6.510 -2.643 -1.400 1.00 87.94 87 TRP A N 1
ATOM 698 C CA . TRP A 1 87 ? 5.431 -3.454 -1.961 1.00 87.94 87 TRP A CA 1
ATOM 699 C C . TRP A 1 87 ? 5.280 -4.798 -1.243 1.00 87.94 87 TRP A C 1
ATOM 701 O O . TRP A 1 87 ? 4.183 -5.152 -0.818 1.00 87.94 87 TRP A O 1
ATOM 711 N N . ALA A 1 88 ? 6.372 -5.536 -1.047 1.00 89.06 88 ALA A N 1
ATOM 712 C CA . ALA A 1 88 ? 6.358 -6.826 -0.363 1.00 89.06 88 ALA A CA 1
ATOM 713 C C . ALA A 1 88 ? 5.884 -6.698 1.093 1.00 89.06 88 ALA A C 1
ATOM 715 O O . ALA A 1 88 ? 5.065 -7.498 1.555 1.00 89.06 88 ALA A O 1
ATOM 716 N N . PHE A 1 89 ? 6.346 -5.667 1.806 1.00 86.56 89 PHE A N 1
ATOM 717 C CA . PHE A 1 89 ? 5.949 -5.415 3.189 1.00 86.56 89 PHE A CA 1
ATOM 718 C C . PHE A 1 89 ? 4.445 -5.148 3.306 1.00 86.56 89 PHE A C 1
ATOM 720 O O . PHE A 1 89 ? 3.745 -5.845 4.042 1.00 86.56 89 PHE A O 1
ATOM 727 N N . MET A 1 90 ? 3.914 -4.205 2.521 1.00 85.88 90 MET A N 1
ATOM 728 C CA . MET A 1 90 ? 2.474 -3.922 2.534 1.00 85.88 90 MET A CA 1
ATOM 729 C C . MET A 1 90 ? 1.641 -5.109 2.050 1.00 85.88 90 MET A C 1
ATOM 731 O O . MET A 1 90 ? 0.554 -5.361 2.573 1.00 85.88 90 MET A O 1
ATOM 735 N N . GLY A 1 91 ? 2.160 -5.865 1.082 1.00 86.44 91 GLY A N 1
ATOM 736 C CA . GLY A 1 91 ? 1.546 -7.087 0.577 1.00 86.44 91 GLY A CA 1
ATOM 737 C C . GLY A 1 91 ? 1.389 -8.133 1.662 1.00 86.44 91 GLY A C 1
ATOM 738 O O . GLY A 1 91 ? 0.308 -8.699 1.838 1.00 86.44 91 GLY A O 1
ATOM 739 N N . THR A 1 92 ? 2.443 -8.317 2.452 1.00 87.06 92 THR A N 1
ATOM 740 C CA . THR A 1 92 ? 2.447 -9.213 3.606 1.00 87.06 92 THR A CA 1
ATOM 741 C C . THR A 1 92 ? 1.437 -8.749 4.650 1.00 87.06 92 THR A C 1
ATOM 743 O O . THR A 1 92 ? 0.573 -9.531 5.033 1.00 87.06 92 THR A O 1
ATOM 746 N N . CYS A 1 93 ? 1.451 -7.470 5.049 1.00 83.44 93 CYS A N 1
ATOM 747 C CA . CYS A 1 93 ? 0.478 -6.929 6.006 1.00 83.44 93 CYS A CA 1
ATOM 748 C C . CYS A 1 93 ? -0.971 -7.167 5.557 1.00 83.44 93 CYS A C 1
ATOM 750 O O . CYS A 1 93 ? -1.804 -7.645 6.330 1.00 83.44 93 CYS A O 1
ATOM 752 N N . ARG A 1 94 ? -1.269 -6.882 4.287 1.00 86.06 94 ARG A N 1
ATOM 753 C CA . ARG A 1 94 ? -2.595 -7.075 3.697 1.00 86.06 94 ARG A CA 1
ATOM 754 C C . ARG A 1 94 ? -3.016 -8.545 3.649 1.00 86.06 94 ARG A C 1
ATOM 756 O O . ARG A 1 94 ? -4.164 -8.876 3.946 1.00 86.06 94 ARG A O 1
ATOM 763 N N . THR A 1 95 ? -2.094 -9.424 3.273 1.00 85.69 95 THR A N 1
ATOM 764 C CA . THR A 1 95 ? -2.334 -10.869 3.166 1.00 85.69 95 THR A CA 1
ATOM 765 C C . THR A 1 95 ? -2.566 -11.485 4.544 1.00 85.69 95 THR A C 1
ATOM 767 O O . THR A 1 95 ? -3.505 -12.259 4.726 1.00 85.69 95 THR A O 1
ATOM 770 N N . THR A 1 96 ? -1.796 -11.063 5.545 1.00 85.19 96 THR A N 1
ATOM 771 C CA . THR A 1 96 ? -1.974 -11.469 6.943 1.00 85.19 96 THR A CA 1
ATOM 772 C C . THR A 1 96 ? -3.348 -11.064 7.475 1.00 85.19 96 THR A C 1
ATOM 774 O O . THR A 1 96 ? -4.062 -11.902 8.023 1.00 85.19 96 THR A O 1
ATOM 777 N N . LEU A 1 97 ? -3.778 -9.816 7.241 1.00 80.62 97 LEU A N 1
ATOM 778 C CA . LEU A 1 97 ? -5.115 -9.350 7.636 1.00 80.62 97 LEU A CA 1
ATOM 779 C C . LEU A 1 97 ? -6.253 -10.123 6.958 1.00 80.62 97 LEU A C 1
ATOM 781 O O . LEU A 1 97 ? -7.365 -10.126 7.479 1.00 80.62 97 LEU A O 1
ATOM 785 N N . PHE A 1 98 ? -5.994 -10.744 5.808 1.00 84.19 98 PHE A N 1
ATOM 786 C CA . PHE A 1 98 ? -6.975 -11.534 5.078 1.00 84.19 98 PHE A CA 1
ATOM 787 C C . PHE A 1 98 ? -7.071 -12.976 5.559 1.00 84.19 98 PHE A C 1
ATOM 789 O O . PHE A 1 98 ? -8.168 -13.462 5.822 1.00 84.19 98 PHE A O 1
ATOM 796 N N . PHE A 1 99 ? -5.937 -13.668 5.681 1.00 84.50 99 PHE A N 1
ATOM 797 C CA . PHE A 1 99 ? -5.948 -15.056 6.137 1.00 84.50 99 PHE A CA 1
ATOM 798 C C . PHE A 1 99 ? -6.431 -15.169 7.581 1.00 84.50 99 PHE A C 1
ATOM 800 O O . PHE A 1 99 ? -7.142 -16.113 7.911 1.00 84.50 99 PHE A O 1
ATOM 807 N N . TRP A 1 100 ? -6.062 -14.207 8.428 1.00 83.88 100 TRP A N 1
ATOM 808 C CA . TRP A 1 100 ? -6.364 -14.223 9.861 1.00 83.88 100 TRP A CA 1
ATOM 809 C C . TRP A 1 100 ? -7.550 -13.301 10.181 1.00 83.88 100 TRP A C 1
ATOM 811 O O . TRP A 1 100 ? -7.596 -12.646 11.224 1.00 83.88 100 TRP A O 1
ATOM 821 N N . GLU A 1 101 ? -8.509 -13.194 9.250 1.00 85.88 101 GLU A N 1
ATOM 822 C CA . GLU A 1 101 ? -9.597 -12.213 9.329 1.00 85.88 101 GLU A CA 1
ATOM 823 C C . GLU A 1 101 ? -10.478 -12.375 10.577 1.00 85.88 101 GLU A C 1
ATOM 825 O O . GLU A 1 101 ? -11.006 -11.408 11.129 1.00 85.88 101 GLU A O 1
ATOM 830 N N . LYS A 1 102 ? -10.651 -13.604 11.066 1.00 85.81 102 LYS A N 1
ATOM 831 C CA . LYS A 1 102 ? -11.497 -13.866 12.235 1.00 85.81 102 LYS A CA 1
ATOM 832 C C . LYS A 1 102 ? -10.773 -13.491 13.521 1.00 85.81 102 LYS A C 1
ATOM 834 O O . LYS A 1 102 ? -11.376 -12.865 14.394 1.00 85.81 102 LYS A O 1
ATOM 839 N N . GLU A 1 103 ? -9.501 -13.848 13.608 1.00 83.69 103 GLU A N 1
ATOM 840 C CA . GLU A 1 103 ? -8.608 -13.641 14.741 1.00 83.69 103 GLU A CA 1
ATOM 841 C C . GLU A 1 103 ? -8.336 -12.150 14.929 1.00 83.69 103 GLU A C 1
ATOM 843 O O . GLU A 1 103 ? -8.547 -11.620 16.017 1.00 83.69 103 GLU A O 1
ATOM 848 N N . PHE A 1 104 ? -7.987 -11.433 13.857 1.00 79.62 104 PHE A N 1
ATOM 849 C CA . PHE A 1 104 ? -7.802 -9.982 13.912 1.00 79.62 104 PHE A CA 1
ATOM 850 C C . PHE A 1 104 ? -9.094 -9.245 14.248 1.00 79.62 104 PHE A C 1
ATOM 852 O O . PHE A 1 104 ? -9.065 -8.288 15.019 1.00 79.62 104 PHE A O 1
ATOM 859 N N . ARG A 1 105 ? -10.251 -9.693 13.744 1.00 84.56 105 ARG A N 1
ATOM 860 C CA . ARG A 1 105 ? -11.540 -9.121 14.157 1.00 84.56 105 ARG A CA 1
ATOM 861 C C . ARG A 1 105 ? -11.779 -9.298 15.657 1.00 84.56 105 ARG A C 1
ATOM 863 O O . ARG A 1 105 ? -12.242 -8.362 16.311 1.00 84.56 105 ARG A O 1
ATOM 870 N N . LEU A 1 106 ? -11.508 -10.488 16.197 1.00 80.12 106 LEU A N 1
ATOM 871 C CA . LEU A 1 106 ? -11.620 -10.746 17.635 1.00 80.12 106 LEU A CA 1
ATOM 872 C C . LEU A 1 106 ? -10.652 -9.864 18.422 1.00 80.12 106 LEU A C 1
ATOM 874 O O . LEU A 1 106 ? -11.066 -9.269 19.410 1.00 80.12 106 LEU A O 1
ATOM 878 N N . LEU A 1 107 ? -9.416 -9.710 17.944 1.00 78.44 107 LEU A N 1
ATOM 879 C CA . LEU A 1 107 ? -8.413 -8.831 18.535 1.00 78.44 107 LEU A CA 1
ATOM 880 C C . LEU A 1 107 ? -8.900 -7.372 18.569 1.00 78.44 107 LEU A C 1
ATOM 882 O O . LEU A 1 107 ? -8.910 -6.758 19.633 1.00 78.44 107 LEU A O 1
ATOM 886 N N . PHE A 1 108 ? -9.377 -6.836 17.439 1.00 76.94 108 PHE A N 1
ATOM 887 C CA . PHE A 1 108 ? -9.907 -5.471 17.351 1.00 76.94 108 PHE A CA 1
ATOM 888 C C . PHE A 1 108 ? -11.066 -5.246 18.320 1.00 76.94 108 PHE A C 1
ATOM 890 O O . PHE A 1 108 ? -11.070 -4.279 19.081 1.00 76.94 108 PHE A O 1
ATOM 897 N N . ASN A 1 109 ? -12.041 -6.154 18.331 1.00 79.50 109 ASN A N 1
ATOM 898 C CA . ASN A 1 109 ? -13.185 -6.043 19.231 1.00 79.50 109 ASN A CA 1
ATOM 899 C C . ASN A 1 109 ? -12.797 -6.257 20.699 1.00 79.50 109 ASN A C 1
ATOM 901 O O . ASN A 1 109 ? -13.382 -5.621 21.573 1.00 79.50 109 ASN A O 1
ATOM 905 N N . GLY A 1 110 ? -11.800 -7.099 20.972 1.00 71.69 110 GLY A N 1
ATOM 906 C CA . GLY A 1 110 ? -11.228 -7.310 22.298 1.00 71.69 110 GLY A CA 1
ATOM 907 C C . GLY A 1 110 ? -10.569 -6.045 22.840 1.00 71.69 110 GLY A C 1
ATOM 908 O O . GLY A 1 110 ? -10.896 -5.627 23.947 1.00 71.69 110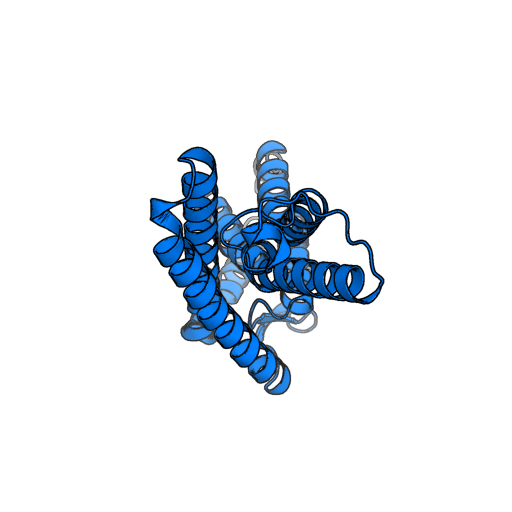 GLY A O 1
ATOM 909 N N . PHE A 1 111 ? -9.732 -5.378 22.040 1.00 72.81 111 PHE A N 1
ATOM 910 C CA . PHE A 1 111 ? -9.133 -4.089 22.404 1.00 72.81 111 PHE A CA 1
ATOM 911 C C . PHE A 1 111 ? -10.189 -3.011 22.650 1.00 72.81 111 PHE A C 1
ATOM 913 O O . PHE A 1 111 ? -10.136 -2.324 23.667 1.00 72.81 111 PHE A O 1
ATOM 920 N N . LEU A 1 112 ? -11.193 -2.902 21.776 1.00 71.56 112 LEU A N 1
ATOM 921 C CA . LEU A 1 112 ? -12.288 -1.945 21.957 1.00 71.56 112 LEU A CA 1
ATOM 922 C C . LEU A 1 112 ? -13.120 -2.248 23.210 1.00 71.56 112 LEU A C 1
ATOM 924 O O . LEU A 1 112 ? -13.511 -1.335 23.938 1.00 71.56 112 LEU A O 1
ATOM 928 N N . GLY A 1 113 ? -13.397 -3.525 23.479 1.00 67.25 113 GLY A N 1
ATOM 929 C CA . GLY A 1 113 ? -14.106 -3.972 24.676 1.00 67.25 113 GLY A CA 1
ATOM 930 C C . GLY A 1 113 ? -13.312 -3.708 25.955 1.00 67.25 113 GLY A C 1
ATOM 931 O O . GLY A 1 113 ? -13.882 -3.229 26.941 1.00 67.25 113 GLY A O 1
ATOM 932 N N . PHE A 1 114 ? -12.000 -3.956 25.921 1.00 69.12 114 PHE A N 1
ATOM 933 C CA . PHE A 1 114 ? -11.068 -3.627 26.995 1.00 69.12 114 PHE A CA 1
ATOM 934 C C . PHE A 1 114 ? -11.053 -2.122 27.257 1.00 69.12 114 PHE A C 1
ATOM 936 O O . PHE A 1 114 ? -11.317 -1.714 28.382 1.00 69.12 114 PHE A O 1
ATOM 943 N N . GLU A 1 115 ? -10.849 -1.292 26.232 1.00 65.06 115 GLU A N 1
ATOM 944 C CA . GLU A 1 115 ? -10.816 0.167 26.366 1.00 65.06 115 GLU A CA 1
ATOM 945 C C . GLU A 1 115 ? -12.138 0.705 26.938 1.00 65.06 115 GLU A C 1
ATOM 947 O O . GLU A 1 115 ? -12.131 1.455 27.917 1.00 65.06 115 GLU A O 1
ATOM 952 N N . LYS A 1 116 ? -13.287 0.254 26.409 1.00 64.94 116 LYS A N 1
ATOM 953 C CA . LYS A 1 116 ? -14.620 0.609 26.931 1.00 64.94 116 LYS A CA 1
ATOM 954 C C . LYS A 1 116 ? -14.784 0.232 28.404 1.00 64.94 116 LYS A C 1
ATOM 956 O O . LYS A 1 116 ? -15.378 0.996 29.161 1.00 64.94 116 LYS A O 1
ATOM 961 N N . SER A 1 117 ? -14.317 -0.946 28.807 1.00 67.38 117 SER A N 1
ATOM 962 C CA . SER A 1 117 ? -14.513 -1.469 30.167 1.00 67.38 117 SER A CA 1
ATOM 963 C C . SER A 1 117 ? -13.535 -0.852 31.168 1.00 67.38 117 SER A C 1
ATOM 965 O O . SER A 1 117 ? -13.927 -0.496 32.279 1.00 67.38 117 SER A O 1
ATOM 967 N N . PHE A 1 118 ? -12.279 -0.673 30.761 1.00 65.81 118 PHE A N 1
ATOM 968 C CA . PHE A 1 118 ? -11.211 -0.081 31.556 1.00 65.81 118 PHE A CA 1
ATOM 969 C C . PHE A 1 118 ? -11.465 1.414 31.790 1.00 65.81 118 PHE A C 1
ATOM 971 O O . PHE A 1 118 ? -11.520 1.858 32.936 1.00 65.81 118 PHE A O 1
ATOM 978 N N . LEU A 1 119 ? -11.743 2.190 30.735 1.00 59.00 119 LEU A N 1
ATOM 979 C CA . LEU A 1 119 ? -11.993 3.632 30.862 1.00 59.00 119 LEU A CA 1
ATOM 980 C C . LEU A 1 119 ? -13.270 3.960 31.645 1.00 59.00 119 LEU A C 1
ATOM 982 O O . LEU A 1 119 ? -13.333 5.008 32.289 1.00 59.00 119 LEU A O 1
ATOM 986 N N . LYS A 1 120 ? -14.278 3.077 31.624 1.00 59.69 120 LYS A N 1
ATOM 987 C CA . LYS A 1 120 ? -15.484 3.231 32.452 1.00 59.69 120 LYS A CA 1
ATOM 988 C C . LYS A 1 120 ? -15.216 3.013 33.941 1.00 59.69 120 LYS A C 1
ATOM 990 O O . LYS A 1 120 ? -15.861 3.669 34.752 1.00 59.69 120 LYS A O 1
ATOM 995 N N . ARG A 1 121 ? -14.290 2.119 34.311 1.00 62.25 121 ARG A N 1
ATOM 996 C CA . ARG A 1 121 ? -13.962 1.832 35.721 1.00 62.25 121 ARG A CA 1
ATOM 997 C C . ARG A 1 121 ? -13.100 2.912 36.373 1.00 62.25 121 ARG A C 1
ATOM 999 O O . ARG A 1 121 ? -13.215 3.125 37.573 1.00 62.25 121 ARG A O 1
ATOM 1006 N N . PHE A 1 122 ? -12.283 3.622 35.599 1.00 58.59 122 PHE A N 1
ATOM 1007 C CA . PHE A 1 122 ? -11.386 4.656 36.115 1.00 58.59 122 PHE A CA 1
ATOM 1008 C C . PHE A 1 122 ? -11.856 6.066 35.711 1.00 58.59 122 PHE A C 1
ATOM 1010 O O . PHE A 1 122 ? -11.302 6.740 34.836 1.00 58.59 122 PHE A O 1
ATOM 1017 N N . THR A 1 123 ? -12.913 6.546 36.370 1.00 56.31 123 THR A N 1
ATOM 1018 C CA . THR A 1 123 ? -13.469 7.897 36.159 1.00 56.31 123 THR A CA 1
ATOM 1019 C C . THR A 1 123 ? -12.540 9.017 36.652 1.00 56.31 123 THR A C 1
ATOM 1021 O O . THR A 1 123 ? -12.560 10.104 36.062 1.00 56.31 123 THR A O 1
ATOM 1024 N N . ASN A 1 124 ? -11.651 8.721 37.607 1.00 56.12 124 ASN A N 1
ATOM 1025 C CA . ASN A 1 124 ? -10.716 9.655 38.258 1.00 56.12 124 ASN A CA 1
ATOM 1026 C C . ASN A 1 124 ? -9.274 9.631 37.707 1.00 56.12 124 ASN A C 1
ATOM 1028 O O . ASN A 1 124 ? -8.340 9.995 38.412 1.00 56.12 124 ASN A O 1
ATOM 1032 N N . ILE A 1 125 ? -9.059 9.221 36.450 1.00 55.56 125 ILE A N 1
ATOM 1033 C CA . ILE A 1 125 ? -7.739 9.388 35.809 1.00 55.56 125 ILE A CA 1
ATOM 1034 C C . ILE A 1 125 ? -7.467 10.877 35.579 1.00 55.56 125 ILE A C 1
ATOM 1036 O O . ILE A 1 125 ? -8.313 11.582 35.008 1.00 55.56 125 ILE A O 1
ATOM 1040 N N . ASP A 1 126 ? -6.270 11.305 35.987 1.00 52.22 126 ASP A N 1
ATOM 1041 C CA . ASP A 1 126 ? -5.752 12.663 35.851 1.00 52.22 126 ASP A CA 1
ATOM 1042 C C . ASP A 1 126 ? -5.973 13.207 34.419 1.00 52.22 126 ASP A C 1
ATOM 1044 O O . ASP A 1 126 ? -5.647 12.534 33.430 1.00 52.22 126 ASP A O 1
ATOM 1048 N N . PRO A 1 127 ? -6.544 14.417 34.265 1.00 52.62 127 PRO A N 1
ATOM 1049 C CA . PRO A 1 127 ? -6.705 15.083 32.978 1.00 52.62 127 PRO A CA 1
ATOM 1050 C C . PRO A 1 127 ? -5.413 15.199 32.158 1.00 52.62 127 PRO A C 1
ATOM 1052 O O . PRO A 1 127 ? -5.496 15.254 30.935 1.00 52.62 127 PRO A O 1
ATOM 1055 N N . SER A 1 128 ? -4.243 15.240 32.797 1.00 50.19 128 SER A N 1
ATOM 1056 C CA . SER A 1 128 ? -2.926 15.289 32.152 1.00 50.19 128 SER A CA 1
ATOM 1057 C C . SER A 1 128 ? -2.513 13.944 31.542 1.00 50.19 128 SER A C 1
ATOM 1059 O O . SER A 1 128 ? -2.003 13.926 30.427 1.00 50.19 128 SER A O 1
ATOM 1061 N N . ILE A 1 129 ? -2.854 12.822 32.186 1.00 49.47 129 ILE A N 1
ATOM 1062 C CA . ILE A 1 129 ? -2.729 11.462 31.627 1.00 49.47 129 ILE A CA 1
ATOM 1063 C C . ILE A 1 129 ? -3.788 11.240 30.526 1.00 49.47 129 ILE A C 1
ATOM 1065 O O . ILE A 1 129 ? -3.542 10.557 29.533 1.00 49.47 129 ILE A O 1
ATOM 1069 N N . ARG A 1 130 ? -4.964 11.881 30.645 1.00 48.50 130 ARG A N 1
ATOM 1070 C CA . ARG A 1 130 ? -6.000 11.955 29.589 1.00 48.50 130 ARG A CA 1
ATOM 1071 C C . ARG A 1 130 ? -5.636 12.882 28.424 1.00 48.50 130 ARG A C 1
ATOM 1073 O O . ARG A 1 130 ? -6.196 12.725 27.336 1.00 48.50 130 ARG A O 1
ATOM 1080 N N . LYS A 1 131 ? -4.747 13.857 28.623 1.00 45.44 131 LYS A N 1
ATOM 1081 C CA . LYS A 1 131 ? -4.281 14.772 27.578 1.00 45.44 131 LYS A CA 1
ATOM 1082 C C . LYS A 1 131 ? -3.230 14.048 26.751 1.00 45.44 131 LYS A C 1
ATOM 1084 O O . LYS A 1 131 ? -2.089 13.855 27.147 1.00 45.44 131 LYS A O 1
ATOM 1089 N N . ARG A 1 132 ? -3.646 13.656 25.553 1.00 53.56 132 ARG A N 1
ATOM 1090 C CA . ARG A 1 132 ? -2.759 13.156 24.504 1.00 53.56 132 ARG A CA 1
ATOM 1091 C C . ARG A 1 132 ? -1.572 14.089 24.326 1.00 53.56 132 ARG A C 1
ATOM 1093 O O . ARG A 1 132 ? -1.747 15.292 24.150 1.00 53.56 132 ARG A O 1
ATOM 1100 N N . SER A 1 133 ? -0.384 13.506 24.261 1.00 56.06 133 SER A N 1
ATOM 1101 C CA . SER A 1 133 ? 0.773 14.181 23.689 1.00 56.06 133 SER A CA 1
ATOM 1102 C C . SER A 1 133 ? 0.437 14.596 22.247 1.00 56.06 133 SER A C 1
ATOM 1104 O O . SER A 1 133 ? 0.139 13.743 21.408 1.00 56.06 133 SER A O 1
ATOM 1106 N N . LEU A 1 134 ? 0.464 15.903 21.964 1.00 59.28 134 LEU A N 1
ATOM 1107 C CA . LEU A 1 134 ? 0.308 16.479 20.618 1.00 59.28 134 LEU A CA 1
ATOM 1108 C C . LEU A 1 134 ? 1.226 15.789 19.602 1.00 59.28 134 LEU A C 1
ATOM 1110 O O . LEU A 1 134 ? 0.803 15.501 18.486 1.00 59.28 134 LEU A O 1
ATOM 1114 N N . PHE A 1 135 ? 2.440 15.441 20.030 1.00 56.84 135 PHE A N 1
ATOM 1115 C CA . PHE A 1 135 ? 3.412 14.694 19.241 1.00 56.84 135 PHE A CA 1
ATOM 1116 C C . PHE A 1 135 ? 2.890 13.312 18.823 1.00 56.84 135 PHE A C 1
ATOM 1118 O O . PHE A 1 135 ? 3.044 12.925 17.673 1.00 56.84 135 PHE A O 1
ATOM 1125 N N . ARG A 1 136 ? 2.188 12.584 19.700 1.00 60.28 136 ARG A N 1
ATOM 1126 C CA . ARG A 1 136 ? 1.606 11.269 19.367 1.00 60.28 136 ARG A CA 1
ATOM 1127 C C . ARG A 1 136 ? 0.432 11.382 18.392 1.00 60.28 136 ARG A C 1
ATOM 1129 O O . ARG A 1 136 ? 0.332 10.582 17.466 1.00 60.28 136 ARG A O 1
ATOM 1136 N N . CYS A 1 137 ? -0.422 12.395 18.557 1.00 60.69 137 CYS A N 1
ATOM 1137 C CA . CYS A 1 137 ? -1.459 12.727 17.571 1.00 60.69 137 CYS A CA 1
ATOM 1138 C C . CYS A 1 137 ? -0.851 13.060 16.212 1.00 60.69 137 CYS A C 1
ATOM 1140 O O . CYS A 1 137 ? -1.322 12.542 15.205 1.00 60.69 137 CYS A O 1
ATOM 1142 N N . ALA A 1 138 ? 0.209 13.867 16.198 1.00 60.56 138 ALA A N 1
ATOM 1143 C CA . ALA A 1 138 ? 0.928 14.214 14.986 1.00 60.56 138 ALA A CA 1
ATOM 1144 C C . ALA A 1 138 ? 1.549 12.972 14.334 1.00 60.56 138 ALA A C 1
ATOM 1146 O O . ALA A 1 138 ? 1.277 12.720 13.171 1.00 60.56 138 ALA A O 1
ATOM 1147 N N . VAL A 1 139 ? 2.302 12.144 15.063 1.00 59.38 139 VAL A N 1
ATOM 1148 C CA . VAL A 1 139 ? 2.942 10.931 14.519 1.00 59.38 139 VAL A CA 1
ATOM 1149 C C . VAL A 1 139 ? 1.911 9.933 13.989 1.00 59.38 139 VAL A C 1
ATOM 1151 O O . VAL A 1 139 ? 2.076 9.418 12.886 1.00 59.38 139 VAL A O 1
ATOM 1154 N N . PHE A 1 140 ? 0.816 9.696 14.718 1.00 62.16 140 PHE A N 1
ATOM 1155 C CA . PHE A 1 140 ? -0.262 8.820 14.251 1.00 62.16 140 PHE A CA 1
ATOM 1156 C C . PHE A 1 140 ? -0.937 9.381 12.994 1.00 62.16 140 PHE A C 1
ATOM 1158 O O . PHE A 1 140 ? -1.189 8.638 12.046 1.00 62.16 140 PHE A O 1
ATOM 1165 N N . PHE A 1 141 ? -1.199 10.691 12.966 1.00 66.19 141 PHE A N 1
ATOM 1166 C CA . PHE A 1 141 ? -1.756 11.375 11.804 1.00 66.19 141 PHE A CA 1
ATOM 1167 C C . PHE A 1 141 ? -0.810 11.299 10.606 1.00 66.19 141 PHE A C 1
ATOM 1169 O O . PHE A 1 141 ? -1.229 10.843 9.553 1.00 66.19 141 PHE A O 1
ATOM 1176 N N . PHE A 1 142 ? 0.464 11.660 10.761 1.00 66.88 142 PHE A N 1
ATOM 1177 C CA . PHE A 1 142 ? 1.455 11.633 9.689 1.00 66.88 142 PHE A CA 1
ATOM 1178 C C . PHE A 1 142 ? 1.713 10.213 9.186 1.00 66.88 142 PHE A C 1
ATOM 1180 O O . PHE A 1 142 ? 1.733 10.010 7.978 1.00 66.88 142 PHE A O 1
ATOM 1187 N N . GLY A 1 143 ? 1.836 9.213 10.062 1.00 64.50 143 GLY A N 1
ATOM 1188 C CA . GLY A 1 143 ? 2.020 7.816 9.652 1.00 64.50 143 GLY A CA 1
ATOM 1189 C C . GLY A 1 143 ? 0.799 7.252 8.920 1.00 64.50 143 GL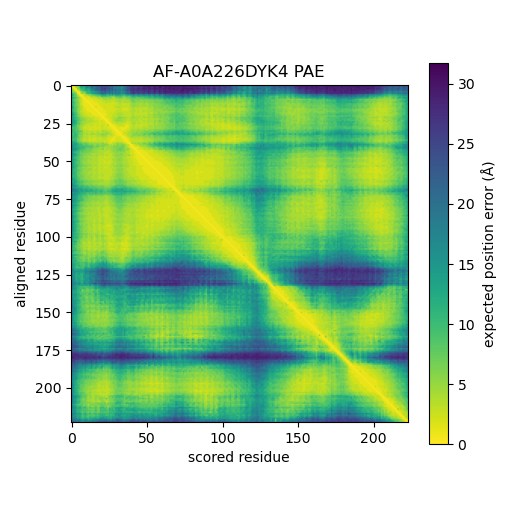Y A C 1
ATOM 1190 O O . GLY A 1 143 ? 0.928 6.608 7.881 1.00 64.50 143 GLY A O 1
ATOM 1191 N N . THR A 1 144 ? -0.404 7.561 9.409 1.00 65.50 144 THR A N 1
ATOM 1192 C CA . THR A 1 144 ? -1.656 7.144 8.762 1.00 65.50 144 THR A CA 1
ATOM 1193 C C . THR A 1 144 ? -1.850 7.872 7.436 1.00 65.50 144 THR A C 1
ATOM 1195 O O . THR A 1 144 ? -2.138 7.240 6.429 1.00 65.50 144 THR A O 1
ATOM 1198 N N . PHE A 1 145 ? -1.654 9.188 7.409 1.00 69.88 145 PHE A N 1
ATOM 1199 C CA . PHE A 1 145 ? -1.813 10.009 6.217 1.00 69.88 145 PHE A CA 1
ATOM 1200 C C . PHE A 1 145 ? -0.817 9.596 5.137 1.00 69.88 145 PHE A C 1
ATOM 1202 O O . PHE A 1 145 ? -1.249 9.276 4.038 1.00 69.88 145 PHE A O 1
ATOM 1209 N N . THR A 1 146 ? 0.479 9.504 5.456 1.00 71.88 146 THR A N 1
ATOM 1210 C CA . THR A 1 146 ? 1.532 9.150 4.484 1.00 71.88 146 THR A CA 1
ATOM 1211 C C . THR A 1 146 ? 1.286 7.796 3.833 1.00 71.88 146 THR A C 1
ATOM 1213 O O . THR A 1 146 ? 1.330 7.701 2.610 1.00 71.88 146 THR A O 1
ATOM 1216 N N . CYS A 1 147 ? 0.948 6.772 4.617 1.00 71.44 147 CYS A N 1
ATOM 1217 C CA . CYS A 1 147 ? 0.656 5.444 4.085 1.00 71.44 147 CYS A CA 1
ATOM 1218 C C . CYS A 1 147 ? -0.641 5.419 3.248 1.00 71.44 147 CYS A C 1
ATOM 1220 O O . CYS A 1 147 ? -0.724 4.664 2.285 1.00 71.44 147 CYS A O 1
ATOM 1222 N N . GLN A 1 148 ? -1.633 6.269 3.539 1.00 69.81 148 GLN A N 1
ATOM 1223 C CA . GLN A 1 148 ? -2.865 6.342 2.742 1.00 69.81 148 GLN A CA 1
ATOM 1224 C C . GLN A 1 148 ? -2.738 7.158 1.458 1.00 69.81 148 GLN A C 1
ATOM 1226 O O . GLN A 1 148 ? -3.340 6.800 0.449 1.00 69.81 148 GLN A O 1
ATOM 1231 N N . ILE A 1 149 ? -1.949 8.233 1.468 1.00 75.62 149 ILE A N 1
ATOM 1232 C CA . ILE A 1 149 ? -1.704 9.040 0.267 1.00 75.62 149 ILE A CA 1
ATOM 1233 C C . ILE A 1 149 ? -0.591 8.466 -0.605 1.00 75.62 149 ILE A C 1
ATOM 1235 O O . ILE A 1 149 ? -0.364 8.981 -1.697 1.00 75.62 149 ILE A O 1
ATOM 1239 N N . PHE A 1 150 ? 0.102 7.416 -0.153 1.00 78.69 150 PHE A N 1
ATOM 1240 C CA . PHE A 1 150 ? 1.265 6.875 -0.848 1.00 78.69 150 PHE A CA 1
ATOM 1241 C C . PHE A 1 150 ? 0.957 6.539 -2.311 1.00 78.69 150 PHE A C 1
ATOM 1243 O O . PHE A 1 150 ? 1.731 6.891 -3.195 1.00 78.69 150 PHE A O 1
ATOM 1250 N N . GLY A 1 151 ? -0.215 5.963 -2.598 1.00 75.75 151 GLY A N 1
ATOM 1251 C CA . GLY A 1 151 ? -0.610 5.686 -3.980 1.00 75.75 151 GLY A CA 1
ATOM 1252 C C . GLY A 1 151 ? -0.860 6.928 -4.838 1.00 75.75 151 GLY A C 1
ATOM 1253 O O . GLY A 1 151 ? -0.537 6.914 -6.022 1.00 75.75 151 GLY A O 1
ATOM 1254 N N . LEU A 1 152 ? -1.336 8.032 -4.251 1.00 79.25 152 LEU A N 1
ATOM 1255 C CA . LEU A 1 152 ? -1.444 9.318 -4.952 1.00 79.25 152 LEU A CA 1
ATOM 1256 C C . LEU A 1 152 ? -0.065 9.930 -5.214 1.00 79.25 152 LEU A C 1
ATOM 1258 O O . LEU A 1 152 ? 0.172 10.466 -6.293 1.00 79.25 152 LEU A O 1
ATOM 1262 N N . VAL A 1 153 ? 0.850 9.824 -4.248 1.00 82.88 153 VAL A N 1
ATOM 1263 C CA . VAL A 1 153 ? 2.236 10.288 -4.399 1.00 82.88 153 VAL A CA 1
ATOM 1264 C C . VAL A 1 153 ? 2.936 9.507 -5.506 1.00 82.88 153 VAL A C 1
ATOM 1266 O O . VAL A 1 153 ? 3.562 10.117 -6.367 1.00 82.88 153 VAL A O 1
ATOM 1269 N N . VAL A 1 154 ? 2.784 8.181 -5.537 1.00 81.81 154 VAL A N 1
ATOM 1270 C CA . VAL A 1 154 ? 3.337 7.345 -6.607 1.00 81.81 154 VAL A CA 1
ATOM 1271 C C . VAL A 1 154 ? 2.720 7.703 -7.958 1.00 81.81 154 VAL A C 1
ATOM 1273 O O . VAL A 1 154 ? 3.464 7.932 -8.906 1.00 81.81 154 VAL A O 1
ATOM 1276 N N . ALA A 1 155 ? 1.395 7.852 -8.049 1.00 82.69 155 ALA A N 1
ATOM 1277 C CA . ALA A 1 155 ? 0.739 8.280 -9.287 1.00 82.69 155 ALA A CA 1
ATOM 1278 C C . ALA A 1 155 ? 1.287 9.625 -9.796 1.00 82.69 155 ALA A C 1
ATOM 1280 O O . ALA A 1 155 ? 1.597 9.773 -10.977 1.00 82.69 155 ALA A O 1
ATOM 1281 N N . PHE A 1 156 ? 1.461 10.599 -8.899 1.00 84.25 156 PHE A N 1
ATOM 1282 C CA . PHE A 1 156 ? 2.040 11.896 -9.240 1.00 84.25 156 PHE A CA 1
ATOM 1283 C C . PHE A 1 156 ? 3.504 11.776 -9.686 1.00 84.25 156 PHE A C 1
ATOM 1285 O O . PHE A 1 156 ? 3.887 12.344 -10.708 1.00 84.25 156 PHE A O 1
ATOM 1292 N N . LEU A 1 157 ? 4.320 10.999 -8.968 1.00 83.06 157 LEU A N 1
ATOM 1293 C CA . LEU A 1 157 ? 5.716 10.751 -9.333 1.00 83.06 157 LEU A CA 1
ATOM 1294 C C . LEU A 1 157 ? 5.828 10.124 -10.723 1.00 83.06 157 LEU A C 1
ATOM 1296 O O . LEU A 1 157 ? 6.655 10.560 -11.516 1.00 83.06 157 LEU A O 1
ATOM 1300 N N . LEU A 1 158 ? 4.970 9.159 -11.041 1.00 80.12 158 LEU A N 1
ATOM 1301 C CA . LEU A 1 158 ? 4.936 8.490 -12.341 1.00 80.12 158 LEU A CA 1
ATOM 1302 C C . LEU A 1 158 ? 4.385 9.378 -13.453 1.00 80.12 158 LEU A C 1
ATOM 1304 O O . LEU A 1 158 ? 4.761 9.232 -14.613 1.00 80.12 158 LEU A O 1
ATOM 1308 N N . TRP A 1 159 ? 3.531 10.343 -13.123 1.00 81.50 159 TRP A N 1
ATOM 1309 C CA . TRP A 1 159 ? 3.104 11.349 -14.086 1.00 81.50 159 TRP A CA 1
ATOM 1310 C C . TRP A 1 159 ? 4.283 12.196 -14.580 1.00 81.50 159 TRP A C 1
ATOM 1312 O O . TRP A 1 159 ? 4.439 12.412 -15.790 1.00 81.50 159 TRP A O 1
ATOM 1322 N N . VAL A 1 160 ? 5.123 12.625 -13.631 1.00 79.81 160 VAL A N 1
ATOM 1323 C CA . VAL A 1 160 ? 6.320 13.446 -13.865 1.00 79.81 160 VAL A CA 1
ATOM 1324 C C . VAL A 1 160 ? 7.463 12.609 -14.446 1.00 79.81 160 VAL A C 1
ATOM 1326 O O . VAL A 1 160 ? 8.155 13.058 -15.353 1.00 79.81 160 VAL A O 1
ATOM 1329 N N . ARG A 1 161 ? 7.654 11.384 -13.948 1.00 78.00 161 ARG A N 1
ATOM 1330 C CA . ARG A 1 161 ? 8.728 10.456 -14.329 1.00 78.00 161 ARG A CA 1
ATOM 1331 C C . ARG A 1 161 ? 8.157 9.064 -14.634 1.00 78.00 161 ARG A C 1
ATOM 1333 O O . ARG A 1 161 ? 8.298 8.148 -13.822 1.00 78.00 161 ARG A O 1
ATOM 1340 N N . PRO A 1 162 ? 7.536 8.867 -15.809 1.00 73.62 162 PRO A N 1
ATOM 1341 C CA . PRO A 1 162 ? 6.847 7.614 -16.139 1.00 73.62 162 PRO A CA 1
ATOM 1342 C C . PRO A 1 162 ? 7.794 6.435 -16.375 1.00 73.62 162 PRO A C 1
ATOM 1344 O O . PRO A 1 162 ? 7.361 5.291 -16.322 1.00 73.62 162 PRO A O 1
ATOM 1347 N N . CYS A 1 163 ? 9.084 6.701 -16.596 1.00 77.38 163 CYS A N 1
ATOM 1348 C CA . CYS A 1 163 ? 10.110 5.677 -16.791 1.00 77.38 163 CYS A CA 1
ATOM 1349 C C . CYS A 1 163 ? 10.794 5.235 -15.490 1.00 77.38 163 CYS A C 1
ATOM 1351 O O . CYS A 1 163 ? 11.850 4.614 -15.538 1.00 77.38 163 CYS A O 1
ATOM 1353 N N . THR A 1 164 ? 10.217 5.559 -14.331 1.00 79.62 164 THR A N 1
ATOM 1354 C CA . THR A 1 164 ? 10.765 5.138 -13.037 1.00 79.62 164 THR A CA 1
ATOM 1355 C C . THR A 1 164 ? 10.594 3.617 -12.883 1.00 79.62 164 THR A C 1
ATOM 1357 O O . THR A 1 164 ? 9.463 3.149 -12.975 1.00 79.62 164 THR A O 1
ATOM 1360 N N . PRO A 1 165 ? 11.647 2.816 -12.651 1.00 77.12 165 PRO A N 1
ATOM 1361 C CA . PRO A 1 165 ? 11.505 1.394 -12.331 1.00 77.12 165 PRO A CA 1
ATOM 1362 C C . PRO A 1 165 ? 10.977 1.193 -10.895 1.00 77.12 165 PRO A C 1
ATOM 1364 O O . PRO A 1 165 ? 11.129 2.084 -10.056 1.00 77.12 165 PRO A O 1
ATOM 1367 N N . PRO A 1 166 ? 10.359 0.042 -10.560 1.00 79.75 166 PRO A N 1
ATOM 1368 C CA . PRO A 1 166 ? 10.173 -1.178 -11.355 1.00 79.75 166 PRO A CA 1
ATOM 1369 C C . PRO A 1 166 ? 8.795 -1.240 -12.045 1.00 79.75 166 PRO A C 1
ATOM 1371 O O . PRO A 1 166 ? 8.321 -2.316 -12.411 1.00 79.75 166 PRO A O 1
ATOM 1374 N N . TYR A 1 167 ? 8.143 -0.088 -12.164 1.00 82.81 167 TYR A N 1
ATOM 1375 C CA . TYR A 1 167 ? 6.777 0.100 -12.627 1.00 82.81 167 TYR A CA 1
ATOM 1376 C C . TYR A 1 167 ? 6.555 -0.357 -14.083 1.00 82.81 167 TYR A C 1
ATOM 1378 O O . TYR A 1 167 ? 7.460 -0.299 -14.910 1.00 82.81 167 TYR A O 1
ATOM 1386 N N . LEU A 1 168 ? 5.334 -0.779 -14.427 1.00 78.44 168 LEU A N 1
ATOM 1387 C CA . LEU A 1 168 ? 4.924 -1.106 -15.801 1.00 78.44 168 LEU A CA 1
ATOM 1388 C C . LEU A 1 168 ? 5.149 0.065 -16.758 1.00 78.44 168 LEU A C 1
ATOM 1390 O O . LEU A 1 168 ? 5.466 -0.154 -17.926 1.00 78.44 168 LEU A O 1
ATOM 1394 N N . GLY A 1 169 ? 5.018 1.306 -16.278 1.00 72.81 169 GLY A N 1
ATOM 1395 C CA . GLY A 1 169 ? 5.345 2.500 -17.064 1.00 72.81 169 GLY A CA 1
ATOM 1396 C C . GLY A 1 169 ? 6.762 2.455 -17.648 1.00 72.81 169 GLY A C 1
ATOM 1397 O O . GLY A 1 169 ? 6.954 2.758 -18.830 1.00 72.81 169 GLY A O 1
ATOM 1398 N N . SER A 1 170 ? 7.736 1.962 -16.873 1.00 64.19 170 SER A N 1
ATOM 1399 C CA . SER A 1 170 ? 9.129 1.822 -17.309 1.00 64.19 170 SER A CA 1
ATOM 1400 C C . SER A 1 170 ? 9.341 0.700 -18.328 1.00 64.19 170 SER A C 1
ATOM 1402 O O . SER A 1 170 ? 10.379 0.666 -18.980 1.00 64.19 170 SER A O 1
ATOM 1404 N N . MET A 1 171 ? 8.371 -0.206 -18.483 1.00 65.31 171 MET A N 1
ATOM 1405 C CA . MET A 1 171 ? 8.399 -1.304 -19.458 1.00 65.31 171 MET A CA 1
ATOM 1406 C C . MET A 1 171 ? 7.851 -0.897 -20.828 1.00 65.31 171 MET A C 1
ATOM 1408 O O . MET A 1 171 ? 7.871 -1.690 -21.770 1.00 65.31 171 MET A O 1
ATOM 1412 N N . THR A 1 172 ? 7.320 0.320 -20.960 1.00 72.06 172 THR A N 1
ATOM 1413 C CA . THR A 1 172 ? 6.811 0.801 -22.244 1.00 72.06 172 THR A CA 1
ATOM 1414 C C . THR A 1 172 ? 7.952 0.990 -23.244 1.00 72.06 172 THR A C 1
ATOM 1416 O O . THR A 1 172 ? 9.063 1.388 -22.888 1.00 72.06 172 THR A O 1
ATOM 1419 N N . SER A 1 173 ? 7.669 0.748 -24.528 1.00 61.16 173 SER A N 1
ATOM 1420 C CA . SER A 1 173 ? 8.646 0.897 -25.618 1.00 61.16 173 SER A CA 1
ATOM 1421 C C . SER A 1 173 ? 9.300 2.283 -25.654 1.00 61.16 173 SER A C 1
ATOM 1423 O O . SER A 1 173 ? 10.458 2.411 -26.041 1.00 61.16 173 SER A O 1
ATOM 1425 N N . MET A 1 174 ? 8.586 3.316 -25.198 1.00 64.50 174 MET A N 1
ATOM 1426 C CA . MET A 1 174 ? 9.096 4.682 -25.083 1.00 64.50 174 MET A CA 1
ATOM 1427 C C . MET A 1 174 ? 10.252 4.768 -24.083 1.00 64.50 174 MET A C 1
ATOM 1429 O O . MET A 1 174 ? 11.321 5.254 -24.444 1.00 64.50 174 MET A O 1
ATOM 1433 N N . CYS A 1 175 ? 10.077 4.224 -22.876 1.00 72.56 175 CYS A N 1
ATOM 1434 C CA . CYS A 1 175 ? 11.105 4.227 -21.836 1.00 72.56 175 CYS A CA 1
ATOM 1435 C C . CYS A 1 175 ? 12.306 3.345 -22.193 1.00 72.56 175 CYS A C 1
ATOM 1437 O O . CYS A 1 175 ? 13.445 3.721 -21.931 1.00 72.56 175 CYS A O 1
ATOM 1439 N N . LEU A 1 176 ? 12.067 2.221 -22.871 1.00 65.81 176 LEU A N 1
ATOM 1440 C CA . LEU A 1 176 ? 13.130 1.329 -23.345 1.00 65.81 176 LEU A CA 1
ATOM 1441 C C . LEU A 1 176 ? 13.954 1.930 -24.498 1.00 65.81 176 LEU A C 1
ATOM 1443 O O . LEU A 1 176 ? 15.090 1.527 -24.720 1.00 65.81 176 LEU A O 1
ATOM 1447 N N . SER A 1 177 ? 13.405 2.907 -25.229 1.00 64.06 177 SER A N 1
ATOM 1448 C CA . SER A 1 177 ? 14.078 3.550 -26.368 1.00 64.06 177 SER A CA 1
ATOM 1449 C C . SER A 1 177 ? 14.994 4.727 -25.996 1.00 64.06 177 SER A C 1
ATOM 1451 O O . SER A 1 177 ? 15.566 5.350 -26.891 1.00 64.06 177 SER A O 1
ATOM 1453 N N . GLY A 1 178 ? 15.110 5.071 -24.705 1.00 57.28 178 GLY A N 1
ATOM 1454 C CA . GLY A 1 178 ? 15.937 6.190 -24.224 1.00 57.28 178 GLY A CA 1
ATOM 1455 C C . GLY A 1 178 ? 15.443 7.583 -24.638 1.00 57.28 178 GLY A C 1
ATOM 1456 O O . GLY A 1 178 ? 16.135 8.575 -24.424 1.00 57.28 178 GLY A O 1
ATOM 1457 N N . LYS A 1 179 ? 14.252 7.685 -25.241 1.00 56.75 179 LYS A N 1
ATOM 1458 C CA . LYS A 1 179 ? 13.625 8.957 -25.609 1.00 56.75 179 LYS A CA 1
ATOM 1459 C C . LYS A 1 179 ? 12.749 9.421 -24.453 1.00 56.75 179 LYS A C 1
ATOM 1461 O O . LYS A 1 179 ? 11.829 8.709 -24.056 1.00 56.75 179 LYS A O 1
ATOM 1466 N N . GLU A 1 180 ? 13.021 10.613 -23.921 1.00 54.38 180 GLU A N 1
ATOM 1467 C CA . GLU A 1 180 ? 12.154 11.207 -22.903 1.00 54.38 180 GLU A CA 1
ATOM 1468 C C . GLU A 1 180 ? 10.694 11.304 -23.394 1.00 54.38 180 GLU A C 1
ATOM 1470 O O . GLU A 1 180 ? 10.431 11.532 -24.583 1.00 54.38 180 GLU A O 1
ATOM 1475 N N . PRO A 1 181 ? 9.719 11.120 -22.490 1.00 57.34 181 PRO A N 1
ATOM 1476 C CA . PRO A 1 181 ? 8.365 10.735 -22.832 1.00 57.34 181 PRO A CA 1
ATOM 1477 C C . PRO A 1 181 ? 7.518 11.986 -23.042 1.00 57.34 181 PRO A C 1
ATOM 1479 O O . PRO A 1 181 ? 6.731 12.374 -22.176 1.00 57.34 181 PRO A O 1
ATOM 1482 N N . VAL A 1 182 ? 7.659 12.627 -24.198 1.00 58.88 182 VAL A N 1
ATOM 1483 C CA . VAL A 1 182 ? 6.622 13.544 -24.676 1.00 58.88 182 VAL A CA 1
ATOM 1484 C C . VAL A 1 182 ? 5.666 12.708 -25.526 1.00 58.88 182 VAL A C 1
ATOM 1486 O O . VAL A 1 182 ? 6.023 12.410 -26.667 1.00 58.88 182 VAL A O 1
ATOM 1489 N N . PRO A 1 183 ? 4.503 12.267 -24.999 1.00 61.75 183 PRO A N 1
ATOM 1490 C CA . PRO A 1 183 ? 3.510 11.574 -25.814 1.00 61.75 183 PRO A CA 1
ATOM 1491 C C . PRO A 1 183 ? 3.144 12.484 -26.985 1.00 61.75 183 PRO A C 1
ATOM 1493 O O . PRO A 1 183 ? 2.717 13.621 -26.784 1.00 61.75 183 PRO A O 1
ATOM 1496 N N . ARG A 1 184 ? 3.381 12.010 -28.209 1.00 66.94 184 ARG A N 1
ATOM 1497 C CA . ARG A 1 184 ? 3.176 12.801 -29.430 1.00 66.94 184 ARG A CA 1
ATOM 1498 C C . ARG A 1 184 ? 1.785 12.583 -30.002 1.00 66.94 184 ARG A C 1
ATOM 1500 O O . ARG A 1 184 ? 1.319 13.387 -30.803 1.00 66.94 184 ARG A O 1
ATOM 1507 N N . THR A 1 185 ? 1.124 11.506 -29.585 1.00 75.62 185 THR A N 1
ATOM 1508 C CA . THR A 1 185 ? -0.202 11.125 -30.066 1.00 75.62 185 THR A CA 1
ATOM 1509 C C . THR A 1 185 ? -1.184 10.876 -28.916 1.00 75.62 185 THR A C 1
ATOM 1511 O O . THR A 1 185 ? -0.809 10.508 -27.801 1.00 75.62 185 THR A O 1
ATOM 1514 N N . TRP A 1 186 ? -2.478 11.059 -29.196 1.00 74.38 186 TRP A N 1
ATOM 1515 C CA . TRP A 1 186 ? -3.562 10.785 -28.245 1.00 74.38 186 TRP A CA 1
ATOM 1516 C C . TRP A 1 186 ? -3.564 9.350 -27.683 1.00 74.38 186 TRP A C 1
ATOM 1518 O O . TRP A 1 186 ? -3.761 9.201 -26.476 1.00 74.38 186 TRP A O 1
ATOM 1528 N N . PRO A 1 187 ? -3.311 8.294 -28.484 1.00 76.12 187 PRO A N 1
ATOM 1529 C CA . PRO A 1 187 ? -3.224 6.929 -27.965 1.00 76.12 187 PRO A CA 1
ATOM 1530 C C . PRO A 1 187 ? -2.079 6.730 -26.965 1.00 76.12 187 PRO A C 1
ATOM 1532 O O . PRO A 1 187 ? -2.276 6.103 -25.927 1.00 76.12 187 PRO A O 1
ATOM 1535 N N . GLU A 1 188 ? -0.903 7.304 -27.228 1.00 73.69 188 GLU A N 1
ATOM 15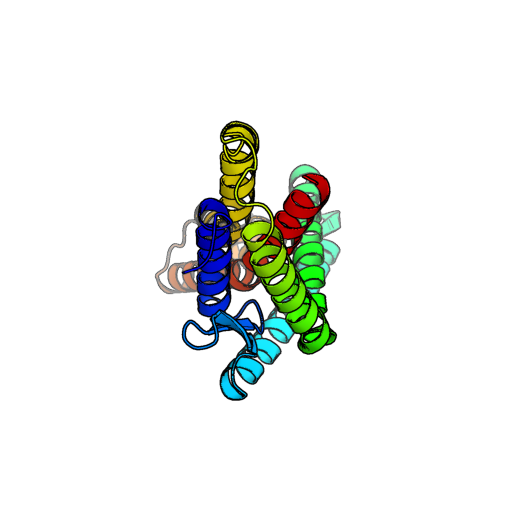36 C CA . GLU A 1 188 ? 0.250 7.237 -26.317 1.00 73.69 188 GLU A CA 1
ATOM 1537 C C . GLU A 1 188 ? -0.048 7.927 -24.984 1.00 73.69 188 GLU A C 1
ATOM 1539 O O . GLU A 1 188 ? 0.287 7.414 -23.914 1.00 73.69 188 GLU A O 1
ATOM 1544 N N . TYR A 1 189 ? -0.738 9.068 -25.043 1.00 74.25 189 TYR A N 1
ATOM 1545 C CA . TYR A 1 189 ? -1.206 9.776 -23.858 1.00 74.25 189 TYR A CA 1
ATOM 1546 C C . TYR A 1 189 ? -2.235 8.954 -23.065 1.00 74.25 189 TYR A C 1
ATOM 1548 O O . TYR A 1 189 ? -2.136 8.856 -21.841 1.00 74.25 189 TYR A O 1
ATOM 1556 N N . GLY A 1 190 ? -3.179 8.304 -23.756 1.00 78.12 190 GLY A N 1
ATOM 1557 C CA . GLY A 1 190 ? -4.170 7.418 -23.142 1.00 78.12 190 GLY A CA 1
ATOM 1558 C C . GLY A 1 190 ? -3.537 6.219 -22.434 1.00 78.12 190 GLY A C 1
ATOM 1559 O O . GLY A 1 190 ? -3.885 5.932 -21.289 1.00 78.12 190 GLY A O 1
ATOM 1560 N N . ILE A 1 191 ? -2.557 5.567 -23.068 1.00 79.12 191 ILE A N 1
ATOM 1561 C CA . ILE A 1 191 ? -1.794 4.464 -22.464 1.00 79.12 191 ILE A CA 1
ATOM 1562 C C . ILE A 1 191 ? -1.029 4.960 -21.234 1.00 79.12 191 ILE A C 1
ATOM 1564 O O . ILE A 1 191 ? -1.104 4.329 -20.183 1.00 79.12 191 ILE A O 1
ATOM 1568 N N . LYS A 1 192 ? -0.359 6.119 -21.316 1.00 76.12 192 LYS A N 1
ATOM 1569 C CA . LYS A 1 192 ? 0.346 6.711 -20.169 1.00 76.12 192 LYS A CA 1
ATOM 1570 C C . LYS A 1 192 ? -0.598 6.944 -18.987 1.00 76.12 192 LYS A C 1
ATOM 1572 O O . LYS A 1 192 ? -0.276 6.534 -17.874 1.00 76.12 192 LYS A O 1
ATOM 1577 N N . ILE A 1 193 ? -1.757 7.570 -19.212 1.00 80.25 193 ILE A N 1
ATOM 1578 C CA . ILE A 1 193 ? -2.754 7.789 -18.152 1.00 80.25 193 ILE A CA 1
ATOM 1579 C C . ILE A 1 193 ? -3.209 6.460 -17.560 1.00 80.25 193 ILE A C 1
ATOM 1581 O O . ILE A 1 193 ? -3.251 6.335 -16.337 1.00 80.25 193 ILE A O 1
ATOM 1585 N N . ALA A 1 194 ? -3.553 5.482 -18.399 1.00 83.12 194 ALA A N 1
ATOM 1586 C CA . ALA A 1 194 ? -4.054 4.194 -17.939 1.00 83.12 194 ALA A CA 1
ATOM 1587 C C . ALA A 1 194 ? -3.028 3.480 -17.049 1.00 83.12 194 ALA A C 1
ATOM 1589 O O . ALA A 1 194 ? -3.384 3.037 -15.958 1.00 83.12 194 ALA A O 1
ATOM 1590 N N . THR A 1 195 ? -1.759 3.441 -17.462 1.00 81.38 195 THR A N 1
ATOM 1591 C CA . THR A 1 195 ? -0.688 2.798 -16.692 1.00 81.38 195 THR A CA 1
ATOM 1592 C C . THR A 1 195 ? -0.441 3.529 -15.374 1.00 81.38 195 THR A C 1
ATOM 1594 O O . THR A 1 195 ? -0.520 2.910 -14.320 1.00 81.38 195 THR A O 1
ATOM 1597 N N . VAL A 1 196 ? -0.257 4.855 -15.392 1.00 82.94 196 VAL A N 1
ATOM 1598 C CA . VAL A 1 196 ? -0.043 5.650 -14.164 1.00 82.94 196 VAL A CA 1
ATOM 1599 C C . VAL A 1 196 ? -1.221 5.519 -13.191 1.00 82.94 196 VAL A C 1
ATOM 1601 O O . VAL A 1 196 ? -1.026 5.366 -11.984 1.00 82.94 196 VAL A O 1
ATOM 1604 N N . SER A 1 197 ? -2.452 5.553 -13.709 1.00 83.69 197 SER A N 1
ATOM 1605 C CA . SER A 1 197 ? -3.665 5.421 -12.895 1.00 83.69 197 SER A CA 1
ATOM 1606 C C . SER A 1 197 ? -3.772 4.028 -12.288 1.00 83.69 197 SER A C 1
ATOM 1608 O O . SER A 1 197 ? -4.087 3.902 -11.108 1.00 83.69 197 SER A O 1
ATOM 1610 N N . PHE A 1 198 ? -3.490 2.984 -13.073 1.00 86.38 198 PHE A N 1
ATOM 1611 C CA . PHE A 1 198 ? -3.477 1.608 -12.592 1.00 86.38 198 PHE A CA 1
ATOM 1612 C C . PHE A 1 198 ? -2.469 1.436 -11.457 1.00 86.38 198 PHE A C 1
ATOM 1614 O O . PHE A 1 198 ? -2.825 0.929 -10.397 1.00 86.38 198 PHE A O 1
ATOM 1621 N N . GLU A 1 199 ? -1.244 1.922 -11.630 1.00 85.31 199 GLU A N 1
ATOM 1622 C CA . GLU A 1 199 ? -0.203 1.814 -10.609 1.00 85.31 199 GLU A CA 1
ATOM 1623 C C . GLU A 1 199 ? -0.578 2.577 -9.343 1.00 85.31 199 GLU A C 1
ATOM 1625 O O . GLU A 1 199 ? -0.550 2.007 -8.253 1.00 85.31 199 GLU A O 1
ATOM 1630 N N . GLY A 1 200 ? -1.038 3.823 -9.478 1.00 83.62 200 GLY A N 1
ATOM 1631 C CA . GLY A 1 200 ? -1.548 4.608 -8.355 1.00 83.62 200 GLY A CA 1
ATOM 1632 C C . GLY A 1 200 ? -2.659 3.897 -7.578 1.00 83.62 200 GLY A C 1
ATOM 1633 O O . GLY A 1 200 ? -2.617 3.829 -6.347 1.00 83.62 200 GLY A O 1
ATOM 1634 N N . MET A 1 201 ? -3.627 3.308 -8.288 1.00 83.19 201 MET A N 1
ATOM 1635 C CA . MET A 1 201 ? -4.705 2.520 -7.679 1.00 83.19 201 MET A CA 1
ATOM 1636 C C . MET A 1 201 ? -4.175 1.272 -6.976 1.00 83.19 201 MET A C 1
ATOM 1638 O O . MET A 1 201 ? -4.586 0.967 -5.856 1.00 83.19 201 MET A O 1
ATOM 1642 N N . MET A 1 202 ? -3.221 0.577 -7.589 1.00 86.44 202 MET A N 1
ATOM 1643 C CA . MET A 1 202 ? -2.599 -0.611 -7.017 1.00 86.44 202 MET A CA 1
ATOM 1644 C C . MET A 1 202 ? -1.899 -0.292 -5.681 1.00 86.44 202 MET A C 1
ATOM 1646 O O . MET A 1 202 ? -2.037 -1.067 -4.737 1.00 86.44 202 MET A O 1
ATOM 1650 N N . TRP A 1 203 ? -1.280 0.883 -5.520 1.00 84.19 203 TRP A N 1
ATOM 1651 C CA . TRP A 1 203 ? -0.770 1.345 -4.216 1.00 84.19 203 TRP A CA 1
ATOM 1652 C C . TRP A 1 203 ? -1.866 1.778 -3.230 1.00 84.19 203 TRP A C 1
ATOM 1654 O O . TRP A 1 203 ? -1.731 1.558 -2.025 1.00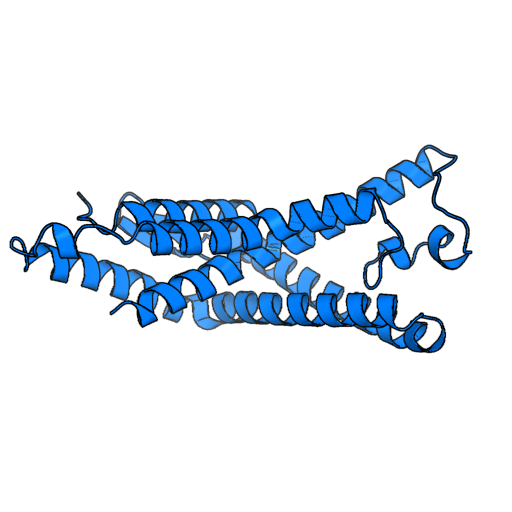 84.19 203 TRP A O 1
ATOM 1664 N N . LEU A 1 204 ? -2.974 2.358 -3.701 1.00 81.19 204 LEU A N 1
ATOM 1665 C CA . LEU A 1 204 ? -4.122 2.710 -2.845 1.00 81.19 204 LEU A CA 1
ATOM 1666 C C . LEU A 1 204 ? -4.812 1.478 -2.241 1.00 81.19 204 LEU A C 1
ATOM 1668 O O . LEU A 1 204 ? -5.381 1.551 -1.149 1.00 81.19 204 LEU A O 1
ATOM 1672 N N . HIS A 1 205 ? -4.722 0.328 -2.908 1.00 81.50 205 HIS A N 1
ATOM 1673 C CA . HIS A 1 205 ? -5.162 -0.961 -2.373 1.00 81.50 205 HIS A CA 1
ATOM 1674 C C . HIS A 1 205 ? -4.245 -1.520 -1.268 1.00 81.50 205 HIS A C 1
ATOM 1676 O O . HIS A 1 205 ? -4.578 -2.530 -0.648 1.00 81.50 205 HIS A O 1
ATOM 1682 N N . MET A 1 206 ? -3.087 -0.906 -1.027 1.00 78.50 206 MET A N 1
ATOM 1683 C CA . MET A 1 206 ? -1.972 -1.523 -0.307 1.00 78.50 206 MET A CA 1
ATOM 1684 C C . MET A 1 206 ? -1.427 -0.719 0.863 1.00 78.50 206 MET A C 1
ATOM 1686 O O . MET A 1 206 ? -1.110 -1.291 1.904 1.00 78.50 206 MET A O 1
ATOM 1690 N N . GLY A 1 207 ? -1.335 0.596 0.700 1.00 74.94 207 GLY A N 1
ATOM 1691 C CA . GLY A 1 207 ? -0.888 1.505 1.748 1.00 74.94 207 GLY A CA 1
ATOM 1692 C C . GLY A 1 207 ? -1.776 1.500 3.000 1.00 74.94 207 GLY A C 1
ATOM 1693 O O . GLY A 1 207 ? -1.244 1.378 4.108 1.00 74.94 207 GLY A O 1
ATOM 1694 N N . PRO A 1 208 ? -3.120 1.552 2.873 1.00 76.38 208 PRO A N 1
ATOM 1695 C CA . PRO A 1 208 ? -4.009 1.656 4.032 1.00 76.38 208 PRO A CA 1
ATOM 1696 C C . PRO A 1 208 ? -3.915 0.500 5.059 1.00 76.38 208 PRO A C 1
ATOM 1698 O O . PRO A 1 208 ? -3.906 0.781 6.259 1.00 76.38 208 PRO A O 1
ATOM 1701 N N . PRO A 1 209 ? -3.756 -0.782 4.663 1.00 75.50 209 PRO A N 1
ATOM 1702 C CA . PRO A 1 209 ? -3.456 -1.883 5.585 1.00 75.50 209 PRO A CA 1
ATOM 1703 C C . PRO A 1 209 ? -2.242 -1.648 6.492 1.00 75.50 209 PRO A C 1
ATOM 1705 O O . PRO A 1 209 ? -2.280 -1.991 7.674 1.00 75.50 209 PRO A O 1
ATOM 1708 N N . CYS A 1 210 ? -1.175 -1.030 5.981 1.00 72.69 210 CYS A N 1
ATOM 1709 C CA . CYS A 1 210 ? 0.010 -0.731 6.786 1.00 72.69 210 CYS A CA 1
ATOM 1710 C C . CYS A 1 210 ? -0.229 0.372 7.810 1.00 72.69 210 CYS A C 1
ATOM 1712 O O . CYS A 1 210 ? 0.322 0.293 8.907 1.00 72.69 210 CYS A O 1
ATOM 1714 N N . CYS A 1 211 ? -1.104 1.341 7.520 1.00 68.94 211 CYS A N 1
ATOM 1715 C CA . CYS A 1 211 ? -1.533 2.325 8.516 1.00 68.94 211 CYS A CA 1
ATOM 1716 C C . CYS A 1 211 ? -2.089 1.647 9.766 1.00 68.94 211 CYS A C 1
ATOM 1718 O O . CYS A 1 211 ? -1.839 2.103 10.877 1.00 68.94 211 CYS A O 1
ATOM 1720 N N . PHE A 1 212 ? -2.845 0.562 9.585 1.00 66.06 212 PHE A N 1
ATOM 1721 C CA . PHE A 1 212 ? -3.438 -0.171 10.695 1.00 66.06 212 PHE A CA 1
ATOM 1722 C C . PHE A 1 212 ? -2.411 -0.900 11.534 1.00 66.06 212 PHE A C 1
ATOM 1724 O O . PHE A 1 212 ? -2.477 -0.836 12.759 1.00 66.06 212 PHE A O 1
ATOM 1731 N N . VAL A 1 213 ? -1.456 -1.564 10.888 1.00 67.25 213 VAL A N 1
ATOM 1732 C CA . VAL A 1 213 ? -0.379 -2.265 11.591 1.00 67.25 213 VAL A CA 1
ATOM 1733 C C . VAL A 1 213 ? 0.471 -1.261 12.368 1.00 67.25 213 VAL A C 1
ATOM 1735 O O . VAL A 1 213 ? 0.619 -1.402 13.577 1.00 67.25 213 VAL A O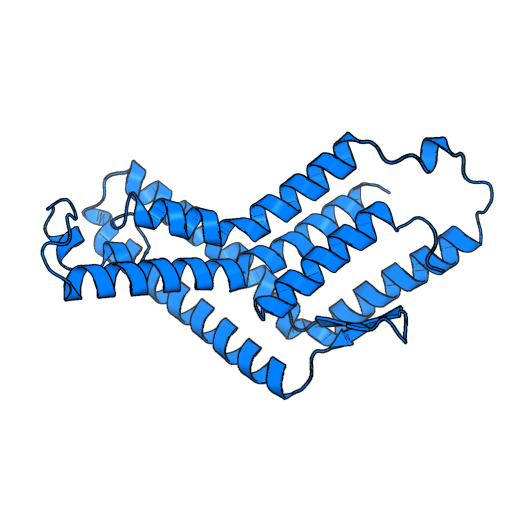 1
ATOM 1738 N N . ILE A 1 214 ? 0.927 -0.193 11.709 1.00 64.50 214 ILE A N 1
ATOM 1739 C CA . ILE A 1 214 ? 1.738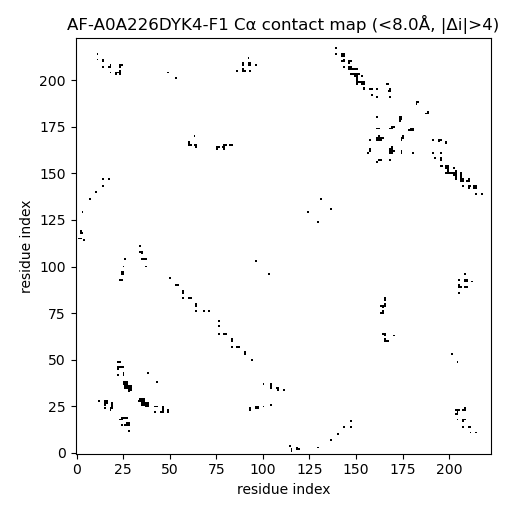 0.867 12.320 1.00 64.50 214 ILE A CA 1
ATOM 1740 C C . ILE A 1 214 ? 0.973 1.552 13.459 1.00 64.50 214 ILE A C 1
ATOM 1742 O O . ILE A 1 214 ? 1.497 1.711 14.562 1.00 64.50 214 ILE A O 1
ATOM 1746 N N . GLY A 1 215 ? -0.286 1.921 13.218 1.00 61.00 215 GLY A N 1
ATOM 1747 C CA . GLY A 1 215 ? -1.145 2.558 14.209 1.00 61.00 215 GLY A CA 1
ATOM 1748 C C . GLY A 1 215 ? -1.365 1.690 15.448 1.00 61.00 215 GLY A C 1
ATOM 1749 O O . GLY A 1 215 ? -1.269 2.197 16.565 1.00 61.00 215 GLY A O 1
ATOM 1750 N N . ASN A 1 216 ? -1.592 0.387 15.267 1.00 60.34 216 ASN A N 1
ATOM 1751 C CA . ASN A 1 216 ? -1.740 -0.561 16.371 1.00 60.34 216 ASN A CA 1
ATOM 1752 C C . ASN A 1 216 ? -0.421 -0.757 17.140 1.00 60.34 216 ASN A C 1
ATOM 1754 O O . ASN A 1 216 ? -0.429 -0.747 18.370 1.00 60.34 216 ASN A O 1
ATOM 1758 N N . THR A 1 217 ? 0.720 -0.880 16.450 1.00 61.12 217 THR A N 1
ATOM 1759 C CA . THR A 1 217 ? 2.037 -1.015 17.098 1.00 61.12 217 THR A CA 1
ATOM 1760 C C . THR A 1 217 ? 2.361 0.209 17.956 1.00 61.12 217 THR A C 1
ATOM 1762 O O . THR A 1 217 ? 2.724 0.067 19.124 1.00 61.12 217 THR A O 1
ATOM 1765 N N . PHE A 1 218 ? 2.155 1.422 17.438 1.00 55.62 218 PHE A N 1
ATOM 1766 C CA . PHE A 1 218 ? 2.394 2.643 18.213 1.00 55.62 218 PHE A CA 1
ATOM 1767 C C . PHE A 1 218 ? 1.418 2.825 19.379 1.00 55.62 218 PHE A C 1
ATOM 1769 O O . PHE A 1 218 ? 1.803 3.393 20.399 1.00 55.62 218 PHE A O 1
ATOM 1776 N N . GLN A 1 219 ? 0.184 2.323 19.271 1.00 53.22 219 GLN A N 1
ATOM 1777 C CA . GLN A 1 219 ? -0.729 2.266 20.415 1.00 53.22 219 GLN A CA 1
ATOM 1778 C C . GLN A 1 219 ? -0.215 1.302 21.493 1.00 53.22 219 GLN A C 1
ATOM 1780 O O . GLN A 1 219 ? -0.211 1.666 22.668 1.00 53.22 219 GLN A O 1
ATOM 1785 N N . SER A 1 220 ? 0.284 0.122 21.108 1.00 47.41 220 SER A N 1
ATOM 1786 C CA . SER A 1 220 ? 0.787 -0.888 22.053 1.00 47.41 220 SER A CA 1
ATOM 1787 C C . SER A 1 220 ? 2.061 -0.480 22.803 1.00 47.41 220 SER A C 1
ATOM 1789 O O . SER A 1 220 ? 2.208 -0.833 23.964 1.00 47.41 220 SER A O 1
ATOM 1791 N N . LEU A 1 221 ? 2.940 0.319 22.186 1.00 42.19 221 LEU A N 1
ATOM 1792 C CA . LEU A 1 221 ? 4.167 0.845 22.811 1.00 42.19 221 LEU A CA 1
ATOM 1793 C C . LEU A 1 221 ? 3.927 2.071 23.710 1.00 42.19 221 LEU A C 1
ATOM 1795 O O . LEU A 1 221 ? 4.874 2.658 24.228 1.00 42.19 221 LEU A O 1
ATOM 1799 N N . SER A 1 222 ? 2.675 2.523 23.824 1.00 41.12 222 SER A N 1
ATOM 1800 C CA . SER A 1 222 ? 2.310 3.738 24.561 1.00 41.12 222 SER A CA 1
ATOM 1801 C C . SER A 1 222 ? 1.644 3.484 25.918 1.00 41.12 222 SER A C 1
ATOM 1803 O O . SER A 1 222 ? 1.294 4.461 26.591 1.00 41.12 222 SER A O 1
ATOM 1805 N N . LEU A 1 223 ? 1.486 2.205 26.278 1.00 38.69 223 LEU A N 1
ATOM 1806 C CA . LEU A 1 223 ? 1.105 1.689 27.597 1.00 38.69 223 LEU A CA 1
ATOM 1807 C C . LEU A 1 223 ? 2.360 1.368 28.411 1.00 38.69 223 LEU A C 1
ATOM 1809 O O . LEU A 1 223 ? 2.311 1.619 29.634 1.00 38.69 223 LEU A O 1
#

Secondary structure (DSSP, 8-state):
---STHHHHHHHHHHHHHHHHTT-SSEEEETTTTEEEEPPHHHHHHHHHHHHHHHHHHHHHHHHHHHHGGGS-HHHHHHHHHHHHHHHHHHHHHHHHHHTHHHHHHHHHHHHHHHHHHHHH-TT--HHHHS--HHHHHHHHHHHHHHHHHHHHHHHHHHH-TT-TTSGGGGSHHHHTT------SHHHHHHHHHHHHHHHHHHHTTHHHHHHHHHHHHHHTT-

Foldseek 3Di:
DQPLCPLVVVLVQVLQVLLVVLLQAQWHQDPVVRAIDGDDPVSVVVNVVLLVVLVVQLVQQVVLLVVCVVVDDPVLNVLSVVVSVLSVVLSVLSVCNSVCVVVVRCVRRVVSVCSRVVCVVCVPDDVVVSDDDPVLSVVLCCLQVCLQCVLVVQLVVCVVVVLRGPFVSVVDPCNVVVHDDPPPDPVSVVVSNVRSVVSSSSSNSGSSSVSNVVNVVSVVVVD

Organism: Folsomia candida (NCBI:txid158441)

Nearest PDB structures (foldseek):
  3qwe-assembly1_A-2  TM=1.721E-01  e=5.625E+00  Homo sapiens

Sequence (223 aa):
MLSKGEAYFKWWLAGLYLSNLSFSIPYKWDARSESVVLIGSRSRRIYNVTVFLHATYFVVMSTNLAINYGSMELPELLKGLVTLFAWAFMGTCRTTLFFWEKEFRLLFNGFLGFEKSFLKRFTNIDPSIRKRSLFRCAVFFFGTFTCQIFGLVVAFLLWVRPCTPPYLGSMTSMCLSGKEPVPRTWPEYGIKIATVSFEGMMWLHMGPPCCFVIGNTFQSLSL

Solvent-accessible surface area (backbone atoms only — not comparable to full-atom values): 12041 Å² total; per-residue (Å²): 135,85,75,84,57,51,84,53,49,53,55,53,48,50,49,41,51,52,18,44,75,39,52,24,51,64,48,41,81,36,82,88,76,71,40,64,40,73,54,54,76,71,58,48,53,55,32,53,53,55,52,51,51,48,55,52,49,52,50,51,28,50,50,50,41,64,74,42,52,91,79,48,56,68,73,55,48,50,48,22,51,54,50,50,51,53,49,52,52,27,47,46,49,34,50,50,51,54,78,40,42,68,59,54,39,49,50,54,40,47,52,53,50,46,50,57,55,52,57,66,73,50,80,82,63,55,68,69,82,68,47,72,56,65,65,57,56,46,50,51,46,51,51,36,48,52,29,48,45,41,10,59,54,49,25,51,49,30,69,79,42,42,58,48,54,38,43,73,48,28,68,34,72,53,46,71,65,76,46,81,88,68,66,87,46,72,68,53,44,50,51,50,51,51,45,34,49,50,53,17,48,58,33,40,37,30,26,33,40,40,26,52,55,54,50,50,52,58,55,66,75,71,115

Mean predicted aligned error: 9.53 Å

Radius of gyration: 20.78 Å; Cα contacts (8 Å, |Δi|>4): 214; chains: 1; bounding box: 48×32×68 Å

pLDDT: mean 74.63, std 12.93, range [34.53, 92.06]